Protein AF-A0AAD6UF53-F1 (afdb_monomer_lite)

Radius of gyration: 35.89 Å; chains: 1; bounding box: 124×84×77 Å

Sequence (268 aa):
MATQFASAPTKNFVRPLLLAPAPVVLPVLLTNIIPEHFPCPRILTDIESSRTPSPPPNPRRAPTPAPSHRPPTPAPSHRPPTPPPPRSAPTPAPHRRQATPVNRESSLTPMSSDDDSSDSDSSDSDNSNSPPTPKSSKKITKPSPANISSVKELFKGIYPNLTTQERENEYKAFRDRLDTLCSRYLSPSLALSHQDQERVDKVYTKICETFPWLAQCEHHWPAAVCLQGKLHNSTARAVEKSTQKIAKALAGVASGARRGSTKPAKKR

Structure (mmCIF, N/CA/C/O backbone):
data_AF-A0AAD6UF53-F1
#
_entry.id   AF-A0AAD6UF53-F1
#
loop_
_atom_site.group_PDB
_atom_site.id
_atom_site.type_symbol
_atom_site.label_atom_id
_atom_site.label_alt_id
_atom_site.label_comp_id
_atom_site.label_asym_id
_atom_site.label_entity_id
_atom_site.label_seq_id
_atom_site.pdbx_PDB_ins_code
_atom_site.Cartn_x
_atom_site.Cartn_y
_atom_site.Cartn_z
_atom_site.occupancy
_atom_site.B_iso_or_equiv
_atom_site.auth_seq_id
_atom_site.auth_comp_id
_atom_site.auth_asym_id
_atom_site.auth_atom_id
_atom_site.pdbx_PDB_model_num
ATOM 1 N N . MET A 1 1 ? -48.588 -29.669 -37.577 1.00 48.81 1 MET A N 1
ATOM 2 C CA . MET A 1 1 ? -47.668 -30.817 -37.758 1.00 48.81 1 MET A CA 1
ATOM 3 C C . MET A 1 1 ? -46.323 -30.212 -38.154 1.00 48.81 1 MET A C 1
ATOM 5 O O . MET A 1 1 ? -46.315 -29.516 -39.150 1.00 48.81 1 MET A O 1
ATOM 9 N N . ALA A 1 2 ? -45.216 -30.259 -37.419 1.00 47.53 2 ALA A N 1
ATOM 10 C CA . ALA A 1 2 ? -44.748 -31.178 -36.394 1.00 47.53 2 ALA A CA 1
ATOM 11 C C . ALA A 1 2 ? -44.098 -30.430 -35.210 1.00 47.53 2 ALA A C 1
ATOM 13 O O . ALA A 1 2 ? -43.569 -29.330 -35.344 1.00 47.53 2 ALA A O 1
ATOM 14 N N . THR A 1 3 ? -44.206 -31.069 -34.054 1.00 46.81 3 THR A N 1
ATOM 15 C CA . THR A 1 3 ? -43.646 -30.743 -32.738 1.00 46.81 3 THR A CA 1
ATOM 16 C C . THR A 1 3 ? -42.168 -31.173 -32.663 1.00 46.81 3 THR A C 1
ATOM 18 O O . THR A 1 3 ? -41.761 -31.983 -33.491 1.00 46.81 3 THR A O 1
ATOM 21 N N . GLN A 1 4 ? -41.463 -30.764 -31.590 1.00 50.19 4 GLN A N 1
ATOM 22 C CA . GLN A 1 4 ? -40.255 -31.379 -30.972 1.00 50.19 4 GLN A CA 1
ATOM 23 C C . GLN A 1 4 ? -38.908 -30.678 -31.246 1.00 50.19 4 GLN A C 1
ATOM 25 O O . GLN A 1 4 ? -38.653 -30.255 -32.361 1.00 50.19 4 GLN A O 1
ATOM 30 N N . PHE A 1 5 ? -37.960 -30.543 -30.308 1.00 49.19 5 PHE A N 1
ATOM 31 C CA . PHE A 1 5 ? -37.902 -30.762 -28.852 1.00 49.19 5 PHE A CA 1
ATOM 32 C C . PHE A 1 5 ? -36.761 -29.872 -28.317 1.00 49.19 5 PHE A C 1
ATOM 34 O O . PHE A 1 5 ? -35.684 -29.816 -28.908 1.00 49.19 5 PHE A O 1
ATOM 41 N N . ALA A 1 6 ? -36.988 -29.189 -27.195 1.00 49.50 6 ALA A N 1
ATOM 42 C CA . ALA A 1 6 ? -35.944 -28.504 -26.440 1.00 49.50 6 ALA A CA 1
ATOM 43 C C . ALA A 1 6 ? -35.082 -29.534 -25.687 1.00 49.50 6 ALA A C 1
ATOM 45 O O . ALA A 1 6 ? -35.622 -30.380 -24.977 1.00 49.50 6 ALA A O 1
ATOM 46 N N . SER A 1 7 ? -33.755 -29.441 -25.810 1.00 58.03 7 SER A N 1
ATOM 47 C CA . SER A 1 7 ? -32.798 -30.236 -25.032 1.00 58.03 7 SER A CA 1
ATOM 48 C C . SER A 1 7 ? -31.944 -29.297 -24.183 1.00 58.03 7 SER A C 1
ATOM 50 O O . SER A 1 7 ? -31.049 -28.622 -24.688 1.00 58.03 7 SER A O 1
ATOM 52 N N . ALA A 1 8 ? -32.255 -29.228 -22.890 1.00 58.91 8 ALA A N 1
ATOM 53 C CA . ALA A 1 8 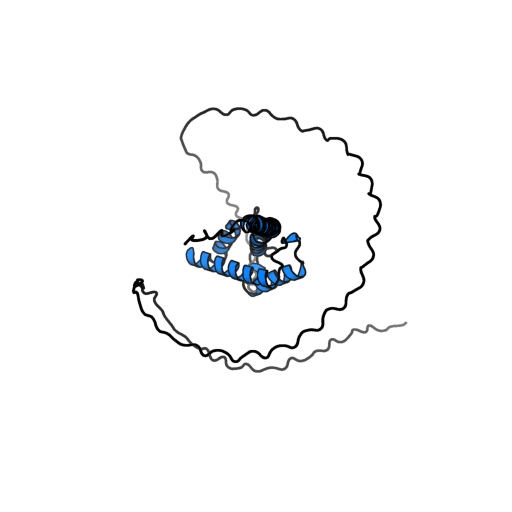? -31.467 -28.511 -21.895 1.00 58.91 8 ALA A CA 1
ATOM 54 C C . ALA A 1 8 ? -30.346 -29.421 -21.356 1.00 58.91 8 ALA A C 1
ATOM 56 O O . ALA A 1 8 ? -30.621 -30.576 -21.023 1.00 58.91 8 ALA A O 1
ATOM 57 N N . PRO A 1 9 ? -29.099 -28.938 -21.215 1.00 64.56 9 PRO A N 1
ATOM 58 C CA . PRO A 1 9 ? -28.042 -29.717 -20.587 1.00 64.56 9 PRO A CA 1
ATOM 59 C C . PRO A 1 9 ? -28.222 -29.768 -19.062 1.00 64.56 9 PRO A C 1
ATOM 61 O O . PRO A 1 9 ? -28.274 -28.755 -18.361 1.00 64.56 9 PRO A O 1
ATOM 64 N N . THR A 1 10 ? -28.305 -30.996 -18.565 1.00 57.56 10 THR A N 1
ATOM 65 C CA . THR A 1 10 ? -28.360 -31.408 -17.162 1.00 57.56 10 THR A CA 1
ATOM 66 C C . THR A 1 10 ? -27.156 -30.904 -16.364 1.00 57.56 10 THR A C 1
ATOM 68 O O . THR A 1 10 ? -26.006 -31.219 -16.669 1.00 57.56 10 THR A O 1
ATOM 71 N N . LYS A 1 11 ? -27.429 -30.154 -15.291 1.00 56.34 11 LYS A N 1
ATOM 72 C CA . LYS A 1 11 ? -26.452 -29.795 -14.256 1.00 56.34 11 LYS A CA 1
ATOM 73 C C . LYS A 1 11 ? -26.171 -31.028 -13.396 1.00 56.34 11 LYS A C 1
ATOM 75 O O . LYS A 1 11 ? -27.044 -31.478 -12.658 1.00 56.34 11 LYS A O 1
ATOM 80 N N . ASN A 1 12 ? -24.951 -31.553 -13.485 1.00 60.41 12 ASN A N 1
ATOM 81 C CA . ASN A 1 12 ? -24.450 -32.591 -12.588 1.00 60.41 12 ASN A CA 1
ATOM 82 C C . ASN A 1 12 ? -24.380 -32.042 -11.158 1.00 60.41 12 ASN A C 1
ATOM 84 O O . ASN A 1 12 ? -23.544 -31.202 -10.828 1.00 60.41 12 ASN A O 1
ATOM 88 N N . PHE A 1 13 ? -25.300 -32.517 -10.326 1.00 50.16 13 PHE A N 1
ATOM 89 C CA . PHE A 1 13 ? -25.387 -32.232 -8.902 1.00 50.16 13 PHE A CA 1
ATOM 90 C C . PHE A 1 13 ? -24.388 -33.139 -8.170 1.00 50.16 13 PHE A C 1
ATOM 92 O O . PHE A 1 13 ? -24.684 -34.287 -7.841 1.00 50.16 13 PHE A O 1
ATOM 99 N N . VAL A 1 14 ? -23.168 -32.648 -7.956 1.00 62.25 14 VAL A N 1
ATOM 100 C CA . VAL A 1 14 ? -22.193 -33.321 -7.090 1.00 62.25 14 VAL A CA 1
ATOM 101 C C . VAL A 1 14 ? -22.601 -33.054 -5.641 1.00 62.25 14 VAL A C 1
ATOM 103 O O . VAL A 1 14 ? -22.579 -31.917 -5.174 1.00 62.25 14 VAL A O 1
ATOM 106 N N . ARG A 1 15 ? -23.020 -34.114 -4.941 1.00 59.56 15 ARG A N 1
ATOM 107 C CA . ARG A 1 15 ? -23.307 -34.113 -3.499 1.00 59.56 15 ARG A CA 1
ATOM 108 C C . ARG A 1 15 ? -22.067 -33.667 -2.705 1.00 59.56 15 ARG A C 1
ATOM 110 O O . ARG A 1 15 ? -21.013 -34.276 -2.886 1.00 59.56 15 ARG A O 1
ATOM 117 N N . PRO A 1 16 ? -22.172 -32.698 -1.779 1.00 61.41 16 PRO A N 1
ATOM 118 C CA . PRO A 1 16 ? -21.128 -32.476 -0.790 1.00 61.41 16 PRO A CA 1
ATOM 119 C C . PRO A 1 16 ? -21.166 -33.597 0.258 1.00 61.41 16 PRO A C 1
ATOM 121 O O . PRO A 1 16 ? -22.194 -33.852 0.886 1.00 61.41 16 PRO A O 1
ATOM 124 N N . LEU A 1 17 ? -20.031 -34.276 0.431 1.00 59.62 17 LEU A N 1
ATOM 125 C CA . LEU A 1 17 ? -19.777 -35.146 1.574 1.00 59.62 17 LEU A CA 1
ATOM 126 C C . LEU A 1 17 ? -19.831 -34.294 2.848 1.00 59.62 17 LEU A C 1
ATOM 128 O O . LEU A 1 17 ? -19.046 -33.363 3.019 1.00 59.62 17 LEU A O 1
ATOM 132 N N . LEU A 1 18 ? -20.784 -34.622 3.718 1.00 54.41 18 LEU A N 1
ATOM 133 C CA . LEU A 1 18 ? -20.882 -34.158 5.099 1.00 54.41 18 LEU A CA 1
ATOM 134 C C . LEU A 1 18 ? -19.599 -34.544 5.850 1.00 54.41 18 LEU A C 1
ATOM 136 O O . LEU A 1 18 ? -19.455 -35.673 6.314 1.00 54.41 18 LEU A O 1
ATOM 140 N N . LEU A 1 19 ? -18.660 -33.604 5.947 1.00 63.50 19 LEU A N 1
ATOM 141 C CA . LEU A 1 19 ? -17.517 -33.701 6.844 1.00 63.50 19 LEU A CA 1
ATOM 142 C C . LEU A 1 19 ? -17.964 -33.194 8.219 1.00 63.50 19 LEU A C 1
ATOM 144 O O . LEU A 1 19 ? -18.353 -32.036 8.371 1.00 63.50 19 LEU A O 1
ATOM 148 N N . ALA A 1 20 ? -17.977 -34.102 9.190 1.00 60.31 20 ALA A N 1
ATOM 149 C CA . ALA A 1 20 ? -18.386 -33.847 10.563 1.00 60.31 20 ALA A CA 1
ATOM 150 C C . ALA A 1 20 ? -17.582 -32.695 11.210 1.00 60.31 20 ALA A C 1
ATOM 152 O O . ALA A 1 20 ? -16.395 -32.533 10.912 1.00 60.31 20 ALA A O 1
ATOM 153 N N . PRO A 1 21 ? -18.193 -31.910 12.117 1.00 55.62 21 PRO A N 1
ATOM 154 C CA . PRO A 1 21 ? -17.488 -30.876 12.861 1.00 55.62 21 PRO A CA 1
ATOM 155 C C . PRO A 1 21 ? -16.495 -31.512 13.841 1.00 55.62 21 PRO A C 1
ATOM 157 O O . PRO A 1 21 ? -16.876 -32.261 14.740 1.00 55.62 21 PRO A O 1
ATOM 160 N N . ALA A 1 22 ? -15.211 -31.199 13.676 1.00 57.81 22 ALA A N 1
ATOM 161 C CA . ALA A 1 22 ? -14.208 -31.464 14.698 1.00 57.81 22 ALA A CA 1
ATOM 162 C C . ALA A 1 22 ? -14.504 -30.604 15.947 1.00 57.81 22 ALA A C 1
ATOM 164 O O . ALA A 1 22 ? -14.870 -29.433 15.799 1.00 57.81 22 ALA A O 1
ATOM 165 N N . PRO A 1 23 ? -14.342 -31.134 17.172 1.00 56.78 23 PRO A N 1
ATOM 166 C CA . PRO A 1 23 ? -14.479 -30.341 18.386 1.00 56.78 23 PRO A CA 1
ATOM 167 C C . PRO A 1 23 ? -13.361 -29.294 18.442 1.00 56.78 23 PRO A C 1
ATOM 169 O O . PRO A 1 23 ? -12.179 -29.621 18.557 1.00 56.78 23 PRO A O 1
ATOM 172 N N . VAL A 1 24 ? -13.739 -28.020 18.354 1.00 61.78 24 VAL A N 1
ATOM 173 C CA . VAL A 1 24 ? -12.834 -26.895 18.600 1.00 61.78 24 VAL A CA 1
ATOM 174 C C . VAL A 1 24 ? -12.603 -26.817 20.106 1.00 61.78 24 VAL A C 1
ATOM 176 O O . VAL A 1 24 ? -13.432 -26.307 20.856 1.00 61.78 24 VAL A O 1
ATOM 179 N N . VAL A 1 25 ? -11.470 -27.352 20.552 1.00 58.59 25 VAL A N 1
ATOM 180 C CA . VAL A 1 25 ? -10.930 -27.084 21.885 1.00 58.59 25 VAL A CA 1
ATOM 181 C C . VAL A 1 25 ? -10.481 -25.623 21.897 1.00 58.59 25 VAL A C 1
ATOM 183 O O . VAL A 1 25 ? -9.496 -25.265 21.257 1.00 58.59 25 VAL A O 1
ATOM 186 N N . LEU A 1 26 ? -11.241 -24.770 22.582 1.00 46.56 26 LEU A N 1
ATOM 187 C CA . LEU A 1 26 ? -10.879 -23.383 22.870 1.00 46.56 26 LEU A CA 1
ATOM 188 C C . LEU A 1 26 ? -9.740 -23.357 23.903 1.00 46.56 26 LEU A C 1
ATOM 190 O O . LEU A 1 26 ? -9.969 -23.772 25.041 1.00 46.56 26 LEU A O 1
ATOM 194 N N . PRO A 1 27 ? -8.544 -22.823 23.596 1.00 53.00 27 PRO A N 1
ATOM 195 C CA . PRO A 1 27 ? -7.650 -22.371 24.646 1.00 53.00 27 PRO A CA 1
ATOM 196 C C . PRO A 1 27 ? -8.173 -21.035 25.183 1.00 53.00 27 PRO A C 1
ATOM 198 O O . PRO A 1 27 ? -8.003 -19.977 24.577 1.00 53.00 27 PRO A O 1
ATOM 201 N N . VAL A 1 28 ? -8.816 -21.094 26.347 1.00 52.28 28 VAL A N 1
ATOM 202 C CA . VAL A 1 28 ? -8.974 -19.940 27.233 1.00 52.28 28 VAL A CA 1
ATOM 203 C C . VAL A 1 28 ? -7.576 -19.568 27.728 1.00 52.28 28 VAL A C 1
ATOM 205 O O . VAL A 1 28 ? -7.075 -20.154 28.682 1.00 52.28 28 VAL A O 1
ATOM 208 N N . LEU A 1 29 ? -6.922 -18.611 27.068 1.00 51.22 29 LEU A N 1
ATOM 209 C CA . LEU A 1 29 ? -5.779 -17.905 27.643 1.00 51.22 29 LEU A CA 1
ATOM 210 C C . LEU A 1 29 ? -6.256 -16.548 28.149 1.00 51.22 29 LEU A C 1
ATOM 212 O O . LEU A 1 29 ? -6.204 -15.524 27.473 1.00 51.22 29 LEU A O 1
ATOM 216 N N . LEU A 1 30 ? -6.749 -16.599 29.384 1.00 52.34 30 LEU A N 1
ATOM 217 C CA . LEU A 1 30 ? -6.768 -15.478 30.305 1.00 52.34 30 LEU A CA 1
ATOM 218 C C . LEU A 1 30 ? -5.309 -15.110 30.616 1.00 52.34 30 LEU A C 1
ATOM 220 O O . LEU A 1 30 ? -4.658 -15.791 31.402 1.00 52.34 30 LEU A O 1
ATOM 224 N N . THR A 1 31 ? -4.802 -14.021 30.051 1.00 50.03 31 THR A N 1
ATOM 225 C CA . THR A 1 31 ? -3.686 -13.291 30.666 1.00 50.03 31 THR A CA 1
ATOM 226 C C . THR A 1 31 ? -3.976 -11.805 30.616 1.00 50.03 31 THR A C 1
ATOM 228 O O . THR A 1 31 ? -3.646 -11.093 29.672 1.00 50.03 31 THR A O 1
ATOM 231 N N . ASN A 1 32 ? -4.632 -11.387 31.692 1.00 51.88 32 ASN A N 1
ATOM 232 C CA . ASN A 1 32 ? -4.507 -10.083 32.316 1.00 51.88 32 ASN A CA 1
ATOM 233 C C . ASN A 1 32 ? -3.008 -9.754 32.453 1.00 51.88 32 ASN A C 1
ATOM 235 O O . ASN A 1 32 ? -2.318 -10.421 33.223 1.00 51.88 32 ASN A O 1
ATOM 239 N N . ILE A 1 33 ? -2.487 -8.781 31.704 1.00 49.59 33 ILE A N 1
ATOM 240 C CA . ILE A 1 33 ? -1.169 -8.198 31.981 1.00 49.59 33 ILE A CA 1
ATOM 241 C C . ILE A 1 33 ? -1.317 -6.681 31.978 1.00 49.59 33 ILE A C 1
ATOM 243 O O . ILE A 1 33 ? -1.492 -6.030 30.951 1.00 49.59 33 ILE A O 1
ATOM 247 N N . ILE A 1 34 ? -1.271 -6.172 33.201 1.00 52.66 34 ILE A N 1
ATOM 248 C CA . ILE A 1 34 ? -1.122 -4.787 33.624 1.00 52.66 34 ILE A CA 1
ATOM 249 C C . ILE A 1 34 ? 0.165 -4.217 32.994 1.00 52.66 34 ILE A C 1
ATOM 251 O O . ILE A 1 34 ? 1.213 -4.854 33.125 1.00 52.66 34 ILE A O 1
ATOM 255 N N . PRO A 1 35 ? 0.158 -3.037 32.349 1.00 50.69 35 PRO A N 1
ATOM 256 C CA . PRO A 1 35 ? 1.396 -2.365 31.980 1.00 50.69 35 PRO A CA 1
ATOM 257 C C . PRO A 1 35 ? 1.961 -1.634 33.208 1.00 50.69 35 PRO A C 1
ATOM 259 O O . PRO A 1 35 ? 1.795 -0.428 33.368 1.00 50.69 35 PRO A O 1
ATOM 262 N N . GLU A 1 36 ? 2.629 -2.378 34.089 1.00 50.97 36 GLU A N 1
ATOM 263 C CA . GLU A 1 36 ? 3.526 -1.800 35.091 1.00 50.97 36 GLU A CA 1
ATOM 264 C C . GLU A 1 36 ? 4.786 -1.279 34.381 1.00 50.97 36 GLU A C 1
ATOM 266 O O . GLU A 1 36 ? 5.581 -2.017 33.799 1.00 50.97 36 GLU A O 1
ATOM 271 N N . HIS A 1 37 ? 4.894 0.044 34.392 1.00 51.97 37 HIS A N 1
ATOM 272 C CA . HIS A 1 37 ? 6.103 0.855 34.461 1.00 51.97 37 HIS A CA 1
ATOM 273 C C . HIS A 1 37 ? 7.425 0.068 34.639 1.00 51.97 37 HIS A C 1
ATOM 275 O O . HIS A 1 37 ? 7.790 -0.313 35.748 1.00 51.97 37 HIS A O 1
ATOM 281 N N . PHE A 1 38 ? 8.215 -0.087 33.570 1.00 43.59 38 PHE A N 1
ATOM 282 C CA . PHE A 1 38 ? 9.621 -0.487 33.698 1.00 43.59 38 PHE A CA 1
ATOM 283 C C . PHE A 1 38 ? 10.549 0.716 33.476 1.00 43.59 38 PHE A C 1
ATOM 285 O O . PHE A 1 38 ? 10.625 1.233 32.357 1.00 43.59 38 PHE A O 1
ATOM 292 N N . PRO A 1 39 ? 11.278 1.175 34.511 1.00 57.84 39 PRO A N 1
ATOM 293 C CA . PRO A 1 39 ? 12.386 2.102 34.343 1.00 57.84 39 PRO A CA 1
ATOM 294 C C . PRO A 1 39 ? 13.577 1.360 33.723 1.00 57.84 39 PRO A C 1
ATOM 296 O O . PRO A 1 39 ? 13.955 0.282 34.174 1.00 57.84 39 PRO A O 1
ATOM 299 N N . CYS A 1 40 ? 14.188 1.942 32.692 1.00 37.53 40 CYS A N 1
ATOM 300 C CA . CYS A 1 40 ? 15.432 1.446 32.106 1.00 37.53 40 CYS A CA 1
ATOM 301 C C . CYS A 1 40 ? 16.573 1.451 33.143 1.00 37.53 40 CYS A C 1
ATOM 303 O O . CYS A 1 40 ? 16.937 2.538 33.604 1.00 37.53 40 CYS A O 1
ATOM 305 N N . PRO A 1 41 ? 17.238 0.318 33.439 1.00 52.12 41 PRO A N 1
ATOM 306 C CA . PRO A 1 41 ? 18.530 0.342 34.099 1.00 52.12 41 PRO A CA 1
ATOM 307 C C . PRO A 1 41 ? 19.655 0.341 33.054 1.00 52.12 41 PRO A C 1
ATOM 309 O O . PRO A 1 41 ? 19.796 -0.566 32.236 1.00 52.12 41 PRO A O 1
ATOM 312 N N . ARG A 1 42 ? 20.486 1.382 33.109 1.00 48.78 42 ARG A N 1
ATOM 313 C CA . ARG A 1 42 ? 21.869 1.370 32.616 1.00 48.78 42 ARG A CA 1
ATOM 314 C C . ARG A 1 42 ? 22.699 0.428 33.492 1.00 48.78 42 ARG A C 1
ATOM 316 O O . ARG A 1 42 ? 22.896 0.807 34.637 1.00 48.78 42 ARG A O 1
ATOM 323 N N . ILE A 1 43 ? 23.262 -0.661 32.960 1.00 43.59 43 ILE A N 1
ATOM 324 C CA . ILE A 1 43 ? 24.537 -1.289 33.401 1.00 43.59 43 ILE A CA 1
ATOM 325 C C . ILE A 1 43 ? 25.072 -2.065 32.169 1.00 43.59 43 ILE A C 1
ATOM 327 O O . ILE A 1 43 ? 24.325 -2.835 31.579 1.00 43.59 43 ILE A O 1
ATOM 331 N N . LEU A 1 44 ? 26.143 -1.643 31.484 1.00 43.91 44 LEU A N 1
ATOM 332 C CA . LEU A 1 44 ? 27.575 -1.928 31.710 1.00 43.91 44 LEU A CA 1
ATOM 333 C C . LEU A 1 44 ? 27.932 -3.421 31.889 1.00 43.91 44 LEU A C 1
ATOM 335 O O . LEU A 1 44 ? 27.422 -4.051 32.801 1.00 43.91 44 LEU A O 1
ATOM 339 N N . THR A 1 45 ? 28.891 -3.891 31.069 1.00 48.97 45 THR A N 1
ATOM 340 C CA . THR A 1 45 ? 29.736 -5.111 31.207 1.00 48.97 45 THR A CA 1
ATOM 341 C C . THR A 1 45 ? 28.978 -6.454 31.261 1.00 48.97 45 THR A C 1
ATOM 343 O O . THR A 1 45 ? 28.003 -6.604 31.971 1.00 48.97 45 THR A O 1
ATOM 346 N N . ASP A 1 46 ? 29.305 -7.483 30.485 1.00 38.31 46 ASP A N 1
ATOM 347 C CA . ASP A 1 46 ? 30.598 -8.159 30.474 1.00 38.31 46 ASP A CA 1
ATOM 348 C C . ASP A 1 46 ? 30.758 -9.041 29.216 1.00 38.31 46 ASP A C 1
ATOM 350 O O . ASP A 1 46 ? 29.818 -9.307 28.465 1.00 38.31 46 ASP A O 1
ATOM 354 N N . ILE A 1 47 ? 31.996 -9.446 28.980 1.00 55.06 47 ILE A N 1
ATOM 355 C CA . ILE A 1 47 ? 32.506 -10.181 27.833 1.00 55.06 47 ILE A CA 1
ATOM 356 C C . ILE A 1 47 ? 32.268 -11.671 28.094 1.00 55.06 47 ILE A C 1
ATOM 358 O O . ILE A 1 47 ? 33.001 -12.269 28.872 1.00 55.06 47 ILE A O 1
ATOM 362 N N . GLU A 1 48 ? 31.323 -12.310 27.397 1.00 45.75 48 GLU A N 1
ATOM 363 C CA . GLU A 1 48 ? 31.275 -13.777 27.357 1.00 45.75 48 GLU A CA 1
ATOM 364 C C . GLU A 1 48 ? 31.485 -14.310 25.938 1.00 45.75 48 GLU A C 1
ATOM 366 O O . GLU A 1 48 ? 30.622 -14.329 25.058 1.00 45.75 48 GLU A O 1
ATOM 371 N N . SER A 1 49 ? 32.736 -14.713 25.747 1.00 55.03 49 SER A N 1
ATOM 372 C CA . SER A 1 49 ? 33.317 -15.402 24.609 1.00 55.03 49 SER A CA 1
ATOM 373 C C . SER A 1 49 ? 32.662 -16.772 24.399 1.00 55.03 49 SER A C 1
ATOM 375 O O . SER A 1 49 ? 33.150 -17.795 24.874 1.00 55.03 49 SER A O 1
ATOM 377 N N . SER A 1 50 ? 31.568 -16.813 23.640 1.00 50.44 50 SER A N 1
ATOM 378 C CA . SER A 1 50 ? 31.038 -18.065 23.094 1.00 50.44 50 SER A CA 1
ATOM 379 C C . SER A 1 50 ? 31.631 -18.325 21.711 1.00 50.44 50 SER A C 1
ATOM 381 O O . SER A 1 50 ? 31.192 -17.783 20.697 1.00 50.44 50 SER A O 1
ATOM 383 N N . ARG A 1 51 ? 32.667 -19.172 21.686 1.00 51.56 51 ARG A N 1
ATOM 384 C CA . ARG A 1 51 ? 33.222 -19.809 20.483 1.00 51.56 51 ARG A CA 1
ATOM 385 C C . ARG A 1 51 ? 32.114 -20.530 19.712 1.00 51.56 51 ARG A C 1
ATOM 387 O O . ARG A 1 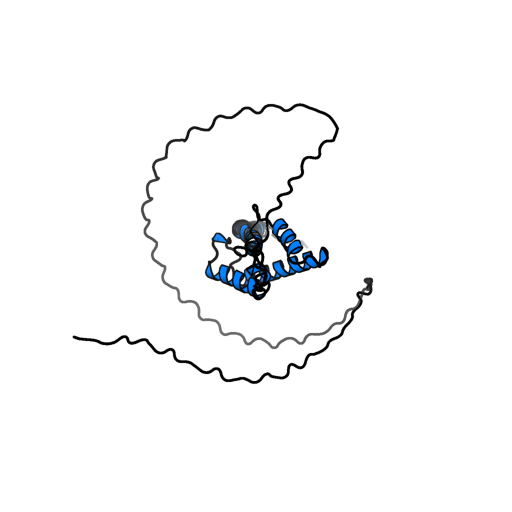51 ? 31.665 -21.601 20.109 1.00 51.56 51 ARG A O 1
ATOM 394 N N . THR A 1 52 ? 31.736 -19.985 18.566 1.00 57.22 52 THR A N 1
ATOM 395 C CA . THR A 1 52 ? 30.991 -20.704 17.533 1.00 57.22 52 THR A CA 1
ATOM 396 C C . THR A 1 52 ? 31.919 -21.719 16.851 1.00 57.22 52 THR A C 1
ATOM 398 O O . THR A 1 52 ? 33.030 -21.351 16.458 1.00 57.22 52 THR A O 1
ATOM 401 N N . PRO A 1 53 ? 31.515 -22.992 16.687 1.00 59.06 53 PRO A N 1
ATOM 402 C CA . PRO A 1 53 ? 32.288 -23.951 15.909 1.00 59.06 53 PRO A CA 1
ATOM 403 C C . PRO A 1 53 ? 32.292 -23.542 14.430 1.00 59.06 53 PRO A C 1
ATOM 405 O O . PRO A 1 53 ? 31.244 -23.272 13.841 1.00 59.06 53 PRO A O 1
ATOM 408 N N . SER A 1 54 ? 33.488 -23.488 13.839 1.00 66.62 54 SER A N 1
ATOM 409 C CA . SER A 1 54 ? 33.681 -23.259 12.405 1.00 66.62 54 SER A CA 1
ATOM 410 C C . SER A 1 54 ? 32.876 -24.270 11.579 1.00 66.62 54 SER A C 1
ATOM 412 O O . SER A 1 54 ? 32.968 -25.471 11.846 1.00 66.62 54 SER A O 1
ATOM 414 N N . PRO A 1 55 ? 32.132 -23.828 10.550 1.00 73.81 55 PRO A N 1
ATOM 415 C CA . PRO A 1 55 ? 31.486 -24.738 9.616 1.00 73.81 55 PRO A CA 1
ATOM 416 C C . PRO A 1 55 ? 32.534 -25.536 8.816 1.00 73.81 55 PRO A C 1
ATOM 418 O O . PRO A 1 55 ? 33.641 -25.037 8.581 1.00 73.81 55 PRO A O 1
ATOM 421 N N . PRO A 1 56 ? 32.205 -26.766 8.379 1.00 73.19 56 PRO A N 1
ATOM 422 C CA . PRO A 1 56 ? 33.109 -27.590 7.586 1.00 73.19 56 PRO A CA 1
ATOM 423 C C . PRO A 1 56 ? 33.481 -26.905 6.258 1.00 73.19 56 PRO A C 1
ATOM 425 O O . PRO A 1 56 ? 32.690 -26.125 5.715 1.00 73.19 56 PRO A O 1
ATOM 428 N N . PRO A 1 57 ? 34.677 -27.193 5.710 1.00 66.62 57 PRO A N 1
ATOM 429 C CA . PRO A 1 57 ? 35.136 -26.613 4.456 1.00 66.62 57 PRO A CA 1
ATOM 430 C C . PRO A 1 57 ? 34.171 -26.966 3.320 1.00 66.62 57 PRO A C 1
ATOM 432 O O . PRO A 1 57 ? 33.906 -28.132 3.030 1.00 66.62 57 PRO A O 1
ATOM 435 N N . ASN A 1 58 ? 33.642 -25.926 2.681 1.00 66.44 58 ASN A N 1
ATOM 436 C CA . ASN A 1 58 ? 32.741 -26.030 1.542 1.00 66.44 58 ASN A CA 1
ATOM 437 C C . ASN A 1 58 ? 33.456 -26.775 0.392 1.00 66.44 58 ASN A C 1
ATOM 439 O O . ASN A 1 58 ? 34.543 -26.336 -0.007 1.00 66.44 58 ASN A O 1
ATOM 443 N N . PRO A 1 59 ? 32.905 -27.880 -0.149 1.00 65.19 59 PRO A N 1
ATOM 444 C CA . PRO A 1 59 ? 33.515 -28.582 -1.268 1.00 65.19 59 PRO A CA 1
ATOM 445 C C . PRO A 1 59 ? 33.662 -27.629 -2.455 1.00 65.19 59 PRO A C 1
ATOM 447 O O . PRO A 1 59 ? 32.711 -26.990 -2.912 1.00 65.19 59 PRO A O 1
ATOM 450 N N . ARG A 1 60 ? 34.904 -27.514 -2.924 1.00 62.56 60 ARG A N 1
ATOM 451 C CA . ARG A 1 60 ? 35.333 -26.670 -4.038 1.00 62.56 60 ARG A CA 1
ATOM 452 C C . ARG A 1 60 ? 34.485 -27.021 -5.265 1.00 62.56 60 ARG A C 1
ATOM 454 O O . ARG A 1 60 ? 34.684 -28.069 -5.874 1.00 62.56 60 ARG A O 1
ATOM 461 N N . ARG A 1 61 ? 33.505 -26.174 -5.604 1.00 63.72 61 ARG A N 1
ATOM 462 C CA . ARG A 1 61 ? 32.703 -26.348 -6.822 1.00 63.72 61 ARG A CA 1
ATOM 463 C C . ARG A 1 61 ? 33.641 -26.366 -8.027 1.00 63.72 61 ARG A C 1
ATOM 465 O O . ARG A 1 61 ? 34.509 -25.500 -8.148 1.00 63.72 61 ARG A O 1
ATOM 472 N N . ALA A 1 62 ? 33.459 -27.369 -8.882 1.00 73.19 62 ALA A N 1
ATOM 473 C CA . ALA A 1 62 ? 34.166 -27.494 -10.146 1.00 73.19 62 ALA A CA 1
ATOM 474 C C . ALA A 1 62 ? 33.995 -26.211 -10.984 1.00 73.19 62 ALA A C 1
ATOM 476 O O . ALA A 1 62 ? 32.923 -25.597 -10.938 1.00 73.19 62 ALA A O 1
ATOM 477 N N . PRO A 1 63 ? 35.032 -25.785 -11.724 1.00 68.31 63 PRO A N 1
ATOM 478 C CA . PRO A 1 63 ? 34.951 -24.606 -12.571 1.00 68.31 63 PRO A CA 1
ATOM 479 C C . PRO A 1 63 ? 33.862 -24.799 -13.629 1.00 68.31 63 PRO A C 1
ATOM 481 O O . PRO A 1 63 ? 33.887 -25.750 -14.408 1.00 68.31 63 PRO A O 1
ATOM 484 N N . THR A 1 64 ? 32.892 -23.887 -13.632 1.00 71.12 64 THR A N 1
ATOM 485 C CA . THR A 1 64 ? 31.864 -23.789 -14.668 1.00 71.12 64 THR A CA 1
ATOM 486 C C . THR A 1 64 ? 32.546 -23.611 -16.031 1.00 71.12 64 THR A C 1
ATOM 488 O O . THR A 1 64 ? 33.432 -22.757 -16.135 1.00 71.12 64 THR A O 1
ATOM 491 N N . PRO A 1 65 ? 32.175 -24.380 -17.072 1.00 68.56 65 PRO A N 1
ATOM 492 C CA . PRO A 1 65 ? 32.750 -24.218 -18.402 1.00 68.56 65 PRO A CA 1
ATOM 493 C C . PRO A 1 65 ? 32.528 -22.791 -18.912 1.00 68.56 65 PRO A C 1
ATOM 495 O O . PRO A 1 65 ? 31.462 -22.200 -18.717 1.00 68.56 65 PRO A O 1
ATOM 498 N N . ALA A 1 66 ? 33.567 -22.236 -19.538 1.00 69.62 66 ALA A N 1
ATOM 499 C CA . ALA A 1 66 ? 33.552 -20.890 -20.086 1.00 69.62 66 ALA A CA 1
ATOM 500 C C . ALA A 1 66 ? 32.398 -20.728 -21.097 1.00 69.62 66 ALA A C 1
ATOM 502 O O . ALA A 1 66 ? 32.159 -21.633 -21.904 1.00 69.62 66 ALA A O 1
ATOM 503 N N . PRO A 1 67 ? 31.673 -19.597 -21.075 1.00 62.94 67 PRO A N 1
ATOM 504 C CA . PRO A 1 67 ? 30.604 -19.343 -22.028 1.00 62.94 67 PRO A CA 1
ATOM 505 C C . PRO A 1 67 ? 31.174 -19.310 -23.449 1.00 62.94 67 PRO A C 1
ATOM 507 O O . PRO A 1 67 ? 32.043 -18.499 -23.762 1.00 62.94 67 PRO A O 1
ATOM 510 N N . SER A 1 68 ? 30.675 -20.202 -24.308 1.00 66.88 68 SER A N 1
ATOM 511 C CA . SER A 1 68 ? 30.971 -20.192 -25.742 1.00 66.88 68 SER A CA 1
ATOM 512 C C . SER A 1 68 ? 30.611 -18.830 -26.332 1.00 66.88 68 SER A C 1
ATOM 514 O O . SER A 1 68 ? 29.493 -18.340 -26.158 1.00 66.88 68 SER A O 1
ATOM 516 N N . HIS A 1 69 ? 31.576 -18.224 -27.020 1.00 62.31 69 HIS A N 1
ATOM 517 C CA . HIS A 1 69 ? 31.434 -16.942 -27.696 1.00 62.31 69 HIS A CA 1
ATOM 518 C C . HIS A 1 69 ? 30.299 -17.016 -28.718 1.00 62.31 69 HIS A C 1
ATOM 520 O O . HIS A 1 69 ? 30.419 -17.638 -29.772 1.00 62.31 69 HIS A O 1
ATOM 526 N N . ARG A 1 70 ? 29.173 -16.383 -28.391 1.00 66.88 70 ARG A N 1
ATOM 527 C CA . ARG A 1 70 ? 28.072 -16.199 -29.333 1.00 66.88 70 ARG A CA 1
ATOM 528 C C . ARG A 1 70 ? 28.535 -15.212 -30.417 1.00 66.88 70 ARG A C 1
ATOM 530 O O . ARG A 1 70 ? 29.122 -14.188 -30.058 1.00 66.88 70 ARG A O 1
ATOM 537 N N . PRO A 1 71 ? 28.303 -15.492 -31.711 1.00 73.19 71 PRO A N 1
ATOM 538 C CA . PRO A 1 71 ? 28.680 -14.579 -32.784 1.00 73.19 71 PRO A CA 1
ATOM 539 C C . PRO A 1 71 ? 27.979 -13.219 -32.618 1.00 73.19 71 PRO A C 1
ATOM 541 O O . PRO A 1 71 ? 26.856 -13.170 -32.102 1.00 73.19 71 PRO A O 1
ATOM 544 N N . PRO A 1 72 ? 28.631 -12.115 -33.028 1.00 68.06 72 PRO A N 1
ATOM 545 C CA . PRO A 1 72 ? 28.071 -10.778 -32.901 1.00 68.06 72 PRO A CA 1
ATOM 546 C C . PRO A 1 72 ? 26.784 -10.659 -33.723 1.00 68.06 72 PRO A C 1
ATOM 548 O O . PRO A 1 72 ? 26.743 -10.990 -34.907 1.00 68.06 72 PRO A O 1
ATOM 551 N N . THR A 1 73 ? 25.725 -10.183 -33.072 1.00 74.31 73 THR A N 1
ATOM 552 C CA . THR A 1 73 ? 24.458 -9.838 -33.718 1.00 74.31 73 THR A CA 1
ATOM 553 C C . THR A 1 73 ? 24.707 -8.746 -34.769 1.00 74.31 73 THR A C 1
ATOM 555 O O . THR A 1 73 ? 25.371 -7.757 -34.441 1.00 74.31 73 THR A O 1
ATOM 558 N N . PRO A 1 74 ? 24.199 -8.881 -36.009 1.00 66.94 74 PRO A N 1
ATOM 559 C CA . PRO A 1 74 ? 24.365 -7.863 -37.042 1.00 66.94 74 PRO A CA 1
ATOM 560 C C . PRO A 1 74 ? 23.784 -6.518 -36.590 1.00 66.94 74 PRO A C 1
ATOM 562 O O . PRO A 1 74 ? 22.725 -6.458 -35.961 1.00 66.94 74 PRO A O 1
ATOM 565 N N . ALA A 1 75 ? 24.515 -5.444 -36.892 1.00 70.00 75 ALA A N 1
ATOM 566 C CA . ALA A 1 75 ? 24.152 -4.085 -36.522 1.00 70.00 75 ALA A CA 1
ATOM 567 C C . ALA A 1 75 ? 22.795 -3.689 -37.139 1.00 70.00 75 ALA A C 1
ATOM 569 O O . ALA A 1 75 ? 22.537 -4.005 -38.303 1.00 70.00 75 ALA A O 1
ATOM 570 N N . PRO A 1 76 ? 21.922 -2.992 -36.391 1.00 63.34 76 PRO A N 1
ATOM 571 C CA . PRO A 1 76 ? 20.649 -2.525 -36.919 1.00 63.34 76 PRO A CA 1
ATOM 572 C C . PRO A 1 76 ? 20.887 -1.515 -38.049 1.00 63.34 76 PRO A C 1
ATOM 574 O O . PRO A 1 76 ? 21.525 -0.483 -37.844 1.00 63.34 76 PRO A O 1
ATOM 577 N N . SER A 1 77 ? 20.360 -1.808 -39.243 1.00 68.38 77 SER A N 1
ATOM 578 C CA . SER A 1 77 ? 20.341 -0.865 -40.363 1.00 68.38 77 SER A CA 1
ATOM 579 C C . SER A 1 77 ? 19.686 0.444 -39.929 1.00 68.38 77 SER A C 1
ATOM 581 O O . SER A 1 77 ? 18.529 0.471 -39.506 1.00 68.38 77 SER A O 1
ATOM 583 N N . HIS A 1 78 ? 20.447 1.531 -40.040 1.00 59.81 78 HIS A N 1
ATOM 584 C CA . HIS A 1 78 ? 19.994 2.885 -39.766 1.00 59.81 78 HIS A CA 1
ATOM 585 C C . HIS A 1 78 ? 18.779 3.216 -40.634 1.00 59.81 78 HIS A C 1
ATOM 587 O O . HIS A 1 78 ? 18.881 3.380 -41.848 1.00 59.81 78 HIS A O 1
ATOM 593 N N . ARG A 1 79 ? 17.610 3.311 -39.999 1.00 67.25 79 ARG A N 1
ATOM 594 C CA . ARG A 1 79 ? 16.416 3.865 -40.630 1.00 67.25 79 ARG A CA 1
ATOM 595 C C . ARG A 1 79 ? 16.636 5.376 -40.801 1.00 67.25 79 ARG A C 1
ATOM 597 O O . ARG A 1 79 ? 17.106 6.006 -39.849 1.00 67.25 79 ARG A O 1
ATOM 604 N N . PRO A 1 80 ? 16.334 5.966 -41.970 1.00 73.75 80 PRO A N 1
ATOM 605 C CA . PRO A 1 80 ? 16.472 7.403 -42.164 1.00 73.75 80 PRO A CA 1
ATOM 606 C C . PRO A 1 80 ? 15.593 8.171 -41.161 1.00 73.75 80 PRO A C 1
ATOM 608 O O . PRO A 1 80 ? 14.504 7.696 -40.818 1.00 73.75 80 PRO A O 1
ATOM 611 N N . PRO A 1 81 ? 16.057 9.332 -40.667 1.00 69.56 81 PRO A N 1
ATOM 612 C CA . PRO A 1 81 ? 15.313 10.128 -39.703 1.00 69.56 81 PRO A CA 1
ATOM 613 C C . PRO A 1 81 ? 14.000 10.615 -40.319 1.00 69.56 81 PRO A C 1
ATOM 615 O O . PRO A 1 81 ? 13.980 11.209 -41.397 1.00 69.56 81 PRO A O 1
ATOM 618 N N . THR A 1 82 ? 12.896 10.358 -39.621 1.00 78.94 82 THR A N 1
ATOM 619 C CA . THR A 1 82 ? 11.577 10.893 -39.965 1.00 78.94 82 THR A CA 1
ATOM 620 C C . THR A 1 82 ? 11.627 12.426 -39.906 1.00 78.94 82 THR A C 1
ATOM 622 O O . THR A 1 82 ? 12.122 12.961 -38.908 1.00 78.94 82 THR A O 1
ATOM 625 N N . PRO A 1 83 ? 11.135 13.151 -40.929 1.00 77.69 83 PRO A N 1
ATOM 626 C CA . PRO A 1 83 ? 11.119 14.609 -40.910 1.00 77.69 83 PRO A CA 1
ATOM 627 C C . PRO A 1 83 ? 10.276 15.135 -39.735 1.00 77.69 83 PRO A C 1
ATOM 629 O O . PRO A 1 83 ? 9.269 14.515 -39.374 1.00 77.69 83 PRO A O 1
ATOM 632 N N . PRO A 1 84 ? 10.675 16.263 -39.120 1.00 76.88 84 PRO A N 1
ATOM 633 C CA . PRO A 1 84 ? 9.929 16.852 -38.019 1.00 76.88 84 PRO A CA 1
ATOM 634 C C . PRO A 1 84 ? 8.536 17.299 -38.491 1.00 76.88 84 PRO A C 1
ATOM 636 O O . PRO A 1 84 ? 8.393 17.770 -39.623 1.00 76.88 84 PRO A O 1
ATOM 639 N N . PRO A 1 85 ? 7.505 17.187 -37.636 1.00 76.25 85 PRO A N 1
ATOM 640 C CA . PRO A 1 85 ? 6.182 17.693 -37.964 1.00 76.25 85 PRO A CA 1
ATOM 641 C C . PRO A 1 85 ? 6.220 19.220 -38.162 1.00 76.25 85 PRO A C 1
ATOM 643 O O . PRO A 1 85 ? 7.001 19.911 -37.493 1.00 76.25 85 PRO A O 1
ATOM 646 N N . PRO A 1 86 ? 5.379 19.770 -39.057 1.00 68.12 86 PRO A N 1
ATOM 647 C CA . PRO A 1 86 ? 5.272 21.209 -39.248 1.00 68.12 86 PRO A CA 1
ATOM 648 C C . PRO A 1 86 ? 4.862 21.880 -37.932 1.00 68.12 86 PRO A C 1
ATOM 650 O O . PRO A 1 86 ? 3.903 21.472 -37.278 1.00 68.12 86 PRO A O 1
ATOM 653 N N . ARG A 1 87 ? 5.619 22.910 -37.535 1.00 67.88 87 ARG A N 1
ATOM 654 C CA . ARG A 1 87 ? 5.342 23.736 -36.354 1.00 67.88 87 ARG A CA 1
ATOM 655 C C . ARG A 1 87 ? 3.944 24.340 -36.470 1.00 67.88 87 ARG A C 1
ATOM 657 O O . ARG A 1 87 ? 3.716 25.209 -37.308 1.00 67.88 87 ARG A O 1
ATOM 664 N N . SER A 1 88 ? 3.030 23.909 -35.606 1.00 64.38 88 SER A N 1
ATOM 665 C CA . SER A 1 88 ? 1.760 24.599 -35.402 1.00 64.38 88 SER A CA 1
ATOM 666 C C . SER A 1 88 ? 2.019 26.030 -34.929 1.00 64.38 88 SER A C 1
ATOM 668 O O . SER A 1 88 ? 2.902 26.278 -34.102 1.00 64.38 88 SER A O 1
ATOM 670 N N . ALA A 1 89 ? 1.269 26.964 -35.511 1.00 70.00 89 ALA A N 1
ATOM 671 C CA . ALA A 1 89 ? 1.351 28.392 -35.252 1.00 70.00 89 ALA A CA 1
ATOM 672 C C . ALA A 1 89 ? 1.187 28.722 -33.752 1.00 70.00 89 ALA A C 1
ATOM 674 O O . ALA A 1 89 ? 0.459 28.020 -33.046 1.00 70.00 89 ALA A O 1
ATOM 675 N N . PRO A 1 90 ? 1.849 29.780 -33.252 1.00 61.81 90 PRO A N 1
ATOM 676 C CA . PRO A 1 90 ? 1.751 30.177 -31.855 1.00 61.81 90 PRO A CA 1
ATOM 677 C C . PRO A 1 90 ? 0.332 30.646 -31.512 1.00 61.81 90 PRO A C 1
ATOM 679 O O . PRO A 1 90 ? -0.194 31.582 -32.112 1.00 61.81 90 PRO A O 1
ATOM 682 N N . THR A 1 91 ? -0.266 30.006 -30.509 1.00 68.12 91 THR A N 1
ATOM 683 C CA . THR A 1 91 ? -1.498 30.456 -29.858 1.00 68.12 91 THR A CA 1
ATOM 684 C C . THR A 1 91 ? -1.260 31.830 -29.212 1.00 68.12 91 THR A C 1
ATOM 686 O O . THR A 1 91 ? -0.279 31.978 -28.476 1.00 68.12 91 THR A O 1
ATOM 689 N N . PRO A 1 92 ? -2.115 32.841 -29.451 1.00 58.59 92 PRO A N 1
ATOM 690 C CA . PRO A 1 92 ? -1.966 34.155 -28.833 1.00 58.59 92 PRO A CA 1
ATOM 691 C C . PRO A 1 92 ? -2.079 34.055 -27.305 1.00 58.59 92 PRO A C 1
ATOM 693 O O . PRO A 1 92 ? -2.975 33.403 -26.766 1.00 58.59 92 PRO A O 1
ATOM 696 N N . ALA A 1 93 ? -1.132 34.687 -26.612 1.00 62.28 93 ALA A N 1
ATOM 697 C CA . ALA A 1 93 ? -1.045 34.692 -25.157 1.00 62.28 93 ALA A CA 1
ATOM 698 C C . ALA A 1 93 ? -2.239 35.436 -24.522 1.00 62.28 93 ALA A C 1
ATOM 700 O O . ALA A 1 93 ? -2.613 36.507 -25.007 1.00 62.28 93 ALA A O 1
ATOM 701 N N . PRO A 1 94 ? -2.815 34.935 -23.414 1.00 60.84 94 PRO A N 1
ATOM 702 C CA . PRO A 1 94 ? -3.838 35.665 -22.681 1.00 60.84 94 PRO A CA 1
ATOM 703 C C . PRO A 1 94 ? -3.242 36.900 -21.992 1.00 60.84 94 PRO A C 1
ATOM 705 O O . PRO A 1 94 ? -2.179 36.853 -21.369 1.00 60.84 94 PRO A O 1
ATOM 708 N N . HIS A 1 95 ? -3.956 38.017 -22.117 1.00 53.69 95 HIS A N 1
ATOM 709 C CA . HIS A 1 95 ? -3.601 39.316 -21.562 1.00 53.69 95 HIS A CA 1
ATOM 710 C C . HIS A 1 95 ? -3.304 39.259 -20.055 1.00 53.69 95 HIS A C 1
ATOM 712 O O . HIS A 1 95 ? -4.137 38.878 -19.231 1.00 53.69 95 HIS A O 1
ATOM 718 N N . ARG A 1 96 ? -2.096 39.713 -19.715 1.00 54.25 96 ARG A N 1
ATOM 719 C CA . ARG A 1 96 ? -1.578 39.965 -18.369 1.00 54.25 96 ARG A CA 1
ATOM 720 C C . ARG A 1 96 ? -2.466 40.987 -17.649 1.00 54.25 96 ARG A C 1
ATOM 722 O O . ARG A 1 96 ? -2.334 42.187 -17.879 1.00 54.25 96 ARG A O 1
ATOM 729 N N . ARG A 1 97 ? -3.363 40.524 -16.772 1.00 54.41 97 ARG A N 1
ATOM 730 C CA . ARG A 1 97 ? -4.067 41.408 -15.831 1.00 54.41 97 ARG A CA 1
ATOM 731 C C . ARG A 1 97 ? -3.071 41.945 -14.802 1.00 54.41 97 ARG A C 1
ATOM 733 O O . ARG A 1 97 ? -2.291 41.194 -14.221 1.00 54.41 97 ARG A O 1
ATOM 740 N N . GLN A 1 98 ? -3.073 43.266 -14.664 1.00 51.09 98 GLN A N 1
ATOM 741 C CA . GLN A 1 98 ? -2.243 44.039 -13.751 1.00 51.09 98 GLN A CA 1
ATOM 742 C C . GLN A 1 98 ? -2.540 43.654 -12.296 1.00 51.09 98 GLN A C 1
ATOM 744 O O . GLN A 1 98 ? -3.697 43.502 -11.911 1.00 51.09 98 GLN A O 1
ATOM 749 N N . ALA A 1 99 ? -1.482 43.502 -11.502 1.00 44.09 99 ALA A N 1
ATOM 750 C CA . ALA A 1 99 ? -1.573 43.347 -10.060 1.00 44.09 99 ALA A CA 1
ATOM 751 C C . ALA A 1 99 ? -1.887 44.707 -9.421 1.00 44.09 99 ALA A C 1
ATOM 753 O O . ALA A 1 99 ? -1.129 45.662 -9.585 1.00 44.09 99 ALA A O 1
ATOM 754 N N . THR A 1 100 ? -2.992 44.786 -8.687 1.00 56.19 100 THR A N 1
ATOM 755 C CA . THR A 1 100 ? -3.269 45.861 -7.729 1.00 56.19 100 THR A CA 1
ATOM 756 C C . THR A 1 100 ? -2.470 45.631 -6.440 1.00 56.19 100 THR A C 1
ATOM 758 O O . THR A 1 100 ? -2.490 44.511 -5.922 1.00 56.19 100 THR A O 1
ATOM 761 N N . PRO A 1 101 ? -1.796 46.653 -5.882 1.00 55.81 101 PRO A N 1
ATOM 762 C CA . PRO A 1 101 ? -1.182 46.566 -4.563 1.00 55.81 101 PRO A CA 1
ATOM 763 C C . PRO A 1 101 ? -2.257 46.747 -3.482 1.00 55.81 101 PRO A C 1
ATOM 765 O O . PRO A 1 101 ? -2.886 47.800 -3.407 1.00 55.81 101 PRO A O 1
ATOM 768 N N . VAL A 1 102 ? -2.474 45.734 -2.638 1.00 53.75 102 VAL A N 1
ATOM 769 C CA . VAL A 1 102 ? -3.291 45.896 -1.426 1.00 53.75 102 VAL A CA 1
ATOM 770 C C . VAL A 1 102 ? -2.419 46.366 -0.270 1.00 53.75 102 VAL A C 1
ATOM 772 O O . VAL A 1 102 ? -1.467 45.716 0.157 1.00 53.75 102 VAL A O 1
ATOM 775 N N . ASN A 1 103 ? -2.779 47.567 0.154 1.00 46.91 103 ASN A N 1
ATOM 776 C CA . ASN A 1 103 ? -2.270 48.368 1.242 1.00 46.91 103 ASN A CA 1
ATOM 777 C C . ASN A 1 103 ? -2.975 47.974 2.557 1.00 46.91 103 ASN A C 1
ATOM 779 O O . ASN A 1 103 ? -4.176 47.731 2.548 1.00 46.91 103 ASN A O 1
ATOM 783 N N . ARG A 1 104 ? -2.184 47.935 3.636 1.00 42.41 104 ARG A N 1
ATOM 784 C CA . ARG A 1 1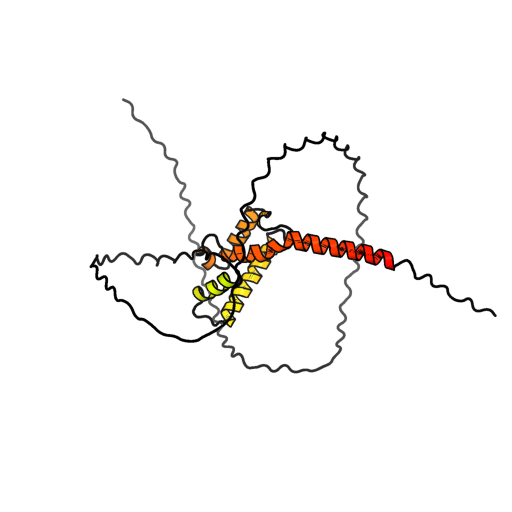04 ? -2.464 48.224 5.059 1.00 42.41 104 ARG A CA 1
ATOM 785 C C . ARG A 1 104 ? -3.835 47.946 5.714 1.00 42.41 104 ARG A C 1
ATOM 787 O O . ARG A 1 104 ? -4.854 48.494 5.331 1.00 42.41 104 ARG A O 1
ATOM 794 N N . GLU A 1 105 ? -3.687 47.329 6.893 1.00 43.56 105 GLU A N 1
ATOM 795 C CA . GLU A 1 105 ? -4.258 47.713 8.200 1.00 43.56 105 GLU A CA 1
ATOM 796 C C . GLU A 1 105 ? -5.746 47.470 8.530 1.00 43.56 105 GLU A C 1
ATOM 798 O O . GLU A 1 105 ? -6.655 47.978 7.887 1.00 43.56 105 GLU A O 1
ATOM 803 N N . SER A 1 106 ? -5.906 46.825 9.699 1.00 46.47 106 SER A N 1
ATOM 804 C CA . SER A 1 106 ? -6.840 47.158 10.792 1.00 46.47 106 SER A CA 1
ATOM 805 C C . SER A 1 106 ? -8.113 46.325 11.026 1.00 46.47 106 SER A C 1
ATOM 807 O O . SER A 1 106 ? -8.933 46.122 10.140 1.00 46.47 106 SER A O 1
ATOM 809 N N . SER A 1 107 ? -8.265 45.997 12.325 1.00 45.25 107 SER A N 1
ATOM 810 C CA . SER A 1 107 ? -9.501 45.862 13.132 1.00 45.25 107 SER A CA 1
ATOM 811 C C . SER A 1 107 ? -10.308 44.556 12.999 1.00 45.25 107 SER A C 1
ATOM 813 O O . SER A 1 107 ? -10.673 44.148 11.907 1.00 45.25 107 SER A O 1
ATOM 815 N N . LEU A 1 108 ? -10.508 43.759 14.069 1.00 53.09 108 LEU A N 1
ATOM 816 C CA . LEU A 1 108 ? -11.499 43.946 15.164 1.00 53.09 108 LEU A CA 1
ATOM 817 C C . LEU A 1 108 ? -12.881 44.284 14.562 1.00 53.09 108 LEU A C 1
ATOM 819 O O . LEU A 1 108 ? -13.008 45.316 13.918 1.00 53.09 108 LEU A O 1
ATOM 823 N N . THR A 1 109 ? -13.970 43.511 14.670 1.00 47.94 109 THR A N 1
ATOM 824 C CA . THR A 1 109 ? -14.686 42.952 15.845 1.00 47.94 109 THR A CA 1
ATOM 825 C C . THR A 1 109 ? -15.928 42.139 15.322 1.00 47.94 109 THR A C 1
ATOM 827 O O . THR A 1 109 ? -16.010 41.971 14.107 1.00 47.94 109 THR A O 1
ATOM 830 N N . PRO A 1 110 ? -16.863 41.586 16.143 1.00 62.94 110 PRO A N 1
ATOM 831 C CA . PRO A 1 110 ? -17.561 40.302 15.907 1.00 62.94 110 PRO A CA 1
ATOM 832 C C . PRO A 1 110 ? -19.072 40.459 15.574 1.00 62.94 110 PRO A C 1
ATOM 834 O O . PRO A 1 110 ? -19.538 41.572 15.359 1.00 62.94 110 PRO A O 1
ATOM 837 N N . MET A 1 111 ? -19.824 39.350 15.714 1.00 50.97 111 MET A N 1
ATOM 838 C CA . MET A 1 111 ? -21.280 39.231 15.969 1.00 50.97 111 MET A CA 1
ATOM 839 C C . MET A 1 111 ? -22.194 39.034 14.744 1.00 50.97 111 MET A C 1
ATOM 841 O O . MET A 1 111 ? -21.943 39.590 13.680 1.00 50.97 111 MET A O 1
ATOM 845 N N . SER A 1 112 ? -23.304 38.323 15.009 1.00 45.38 112 SER A N 1
ATOM 846 C CA . SER A 1 112 ? -24.561 38.220 14.241 1.00 45.38 112 SER A CA 1
ATOM 847 C C . SER A 1 112 ? -24.617 37.188 13.097 1.00 45.38 112 SER A C 1
ATOM 849 O O . SER A 1 112 ? -23.692 37.100 12.301 1.00 45.38 112 SER A O 1
ATOM 851 N N . SER A 1 113 ? -25.657 36.362 12.932 1.00 48.19 113 SER A N 1
ATOM 852 C CA . SER A 1 113 ? -26.932 36.182 13.650 1.00 48.19 113 SER A CA 1
ATOM 853 C C . SER A 1 113 ? -27.514 34.802 13.326 1.00 48.19 113 SER A C 1
ATOM 855 O O . SER A 1 113 ? -27.207 34.227 12.283 1.00 48.19 113 SER A O 1
ATOM 857 N N . ASP A 1 114 ? -28.380 34.346 14.223 1.00 54.22 114 ASP A N 1
ATOM 858 C CA . ASP A 1 114 ? -29.447 33.360 14.056 1.00 54.22 114 ASP A CA 1
ATOM 859 C C . ASP A 1 114 ? -30.326 33.601 12.809 1.00 54.22 114 ASP A C 1
ATOM 861 O O . ASP A 1 114 ? -30.623 34.752 12.504 1.00 54.22 114 ASP A O 1
ATOM 865 N N . ASP A 1 115 ? -30.726 32.517 12.130 1.00 51.41 115 ASP A N 1
ATOM 866 C CA . ASP A 1 115 ? -31.851 32.354 11.176 1.00 51.41 115 ASP A CA 1
ATOM 867 C C . ASP A 1 115 ? -31.746 30.891 10.664 1.00 51.41 115 ASP A C 1
ATOM 869 O O . ASP A 1 115 ? -30.647 30.424 10.370 1.00 51.41 115 ASP A O 1
ATOM 873 N N . ASP A 1 116 ? -32.753 30.044 10.510 1.00 50.41 116 ASP A N 1
ATOM 874 C CA . ASP A 1 116 ? -34.188 30.093 10.738 1.00 50.41 116 ASP A CA 1
ATOM 875 C C . ASP A 1 116 ? -34.675 28.635 10.682 1.00 50.41 116 ASP A C 1
ATOM 877 O O . ASP A 1 116 ? -34.079 27.773 10.020 1.00 50.41 116 ASP A O 1
ATOM 881 N N . SER A 1 117 ? -35.737 28.360 11.426 1.00 54.03 117 SER A N 1
ATOM 882 C CA . SER A 1 117 ? -36.411 27.071 11.487 1.00 54.03 117 SER A CA 1
ATOM 883 C C . SER A 1 117 ? -37.008 26.690 10.134 1.00 54.03 117 SER A C 1
ATOM 885 O O . SER A 1 117 ? -37.656 27.483 9.462 1.00 54.03 117 SER A O 1
ATOM 887 N N . SER A 1 118 ? -36.899 25.420 9.762 1.00 59.34 118 SER A N 1
ATOM 888 C CA . SER A 1 118 ? -37.806 24.829 8.779 1.00 59.34 118 SER A CA 1
ATOM 889 C C . SER A 1 118 ? -38.146 23.416 9.214 1.00 59.34 118 SER A C 1
ATOM 891 O O . SER A 1 118 ? -37.498 22.439 8.838 1.00 59.34 118 SER A O 1
ATOM 893 N N . ASP A 1 119 ? -39.181 23.350 10.048 1.00 50.75 119 ASP A N 1
ATOM 894 C CA . ASP A 1 119 ? -40.030 22.184 10.223 1.00 50.75 119 ASP A CA 1
ATOM 895 C C . ASP A 1 119 ? -40.592 21.770 8.859 1.00 50.75 119 ASP A C 1
ATOM 897 O O . ASP A 1 119 ? -41.328 22.505 8.201 1.00 50.75 119 ASP A O 1
ATOM 901 N N . SER A 1 120 ? -40.225 20.575 8.412 1.00 54.97 120 SER A N 1
ATOM 902 C CA . SER A 1 120 ? -40.940 19.864 7.356 1.00 54.97 120 SER A CA 1
ATOM 903 C C . SER A 1 120 ? -41.439 18.559 7.945 1.00 54.97 120 SER A C 1
ATOM 905 O O . SER A 1 120 ? -40.788 17.518 7.891 1.00 54.97 120 SER A O 1
ATOM 907 N N . ASP A 1 121 ? -42.609 18.693 8.558 1.00 49.91 121 ASP A N 1
ATOM 908 C CA . ASP A 1 121 ? -43.556 17.631 8.836 1.00 49.91 121 ASP A CA 1
ATOM 909 C C . ASP A 1 121 ? -44.026 17.045 7.494 1.00 49.91 121 ASP A C 1
ATOM 911 O O . ASP A 1 121 ? -44.539 17.763 6.630 1.00 49.91 121 ASP A O 1
ATOM 915 N N . SER A 1 122 ? -43.772 15.758 7.270 1.00 54.47 122 SER A N 1
ATOM 916 C CA . SER A 1 122 ? -44.394 14.981 6.196 1.00 54.47 122 SER A CA 1
ATOM 917 C C . SER A 1 122 ? -44.341 13.493 6.531 1.00 54.47 122 SER A C 1
ATOM 919 O O . SER A 1 122 ? -43.389 12.789 6.207 1.00 54.47 122 SER A O 1
ATOM 921 N N . SER A 1 123 ? -45.421 13.071 7.183 1.00 54.44 123 SER A N 1
ATOM 922 C CA . SER A 1 123 ? -46.256 11.927 6.799 1.00 54.44 123 SER A CA 1
ATOM 923 C C . SER A 1 123 ? -45.675 10.511 6.883 1.00 54.44 123 SER A C 1
ATOM 925 O O . SER A 1 123 ? -44.845 10.080 6.086 1.00 54.44 123 SER A O 1
ATOM 927 N N . ASP A 1 124 ? -46.271 9.768 7.819 1.00 48.06 124 ASP A N 1
ATOM 928 C CA . ASP A 1 124 ? -46.742 8.386 7.701 1.00 48.06 124 ASP A CA 1
ATOM 929 C C . ASP A 1 124 ? -46.479 7.672 6.369 1.00 48.06 124 ASP A C 1
ATOM 931 O O . ASP A 1 124 ? -47.050 7.999 5.327 1.00 48.06 124 ASP A O 1
ATOM 935 N N . SER A 1 125 ? -45.702 6.591 6.442 1.00 49.62 125 SER A N 1
ATOM 936 C CA . SER A 1 125 ? -45.815 5.450 5.533 1.00 49.62 125 SER A CA 1
ATOM 937 C C . SER A 1 125 ? -45.330 4.179 6.232 1.00 49.62 125 SER A C 1
ATOM 939 O O . SER A 1 125 ? -44.141 3.982 6.471 1.00 49.62 125 SER A O 1
ATOM 941 N N . ASP A 1 126 ? -46.309 3.339 6.555 1.00 42.38 126 ASP A N 1
ATOM 942 C CA . ASP A 1 126 ? -46.265 1.880 6.559 1.00 42.38 126 ASP A CA 1
ATOM 943 C C . ASP A 1 126 ? -45.169 1.157 7.358 1.00 42.38 126 ASP A C 1
ATOM 945 O O . ASP A 1 126 ? -44.063 0.857 6.904 1.00 42.38 126 ASP A O 1
ATOM 949 N N . ASN A 1 127 ? -45.611 0.697 8.530 1.00 54.97 127 ASN A N 1
ATOM 950 C CA . ASN A 1 127 ? -45.078 -0.414 9.311 1.00 54.97 127 ASN A CA 1
ATOM 951 C C . ASN A 1 127 ? -45.122 -1.739 8.516 1.00 54.97 127 ASN A C 1
ATOM 953 O O . ASN A 1 127 ? -45.903 -2.647 8.801 1.00 54.97 127 ASN A O 1
ATOM 957 N N . SER A 1 128 ? -44.264 -1.861 7.507 1.00 51.06 128 SER A N 1
ATOM 958 C CA . SER A 1 128 ? -43.940 -3.139 6.884 1.00 51.06 128 SER A CA 1
ATOM 959 C C . SER A 1 128 ? -42.852 -3.818 7.705 1.00 51.06 128 SER A C 1
ATOM 961 O O . SER A 1 128 ? -41.674 -3.477 7.609 1.00 51.06 128 SER A O 1
ATOM 963 N N . ASN A 1 129 ? -43.260 -4.812 8.492 1.00 50.69 129 ASN A N 1
ATOM 964 C CA . ASN A 1 129 ? -42.405 -5.758 9.205 1.00 50.69 129 ASN A CA 1
ATOM 965 C C . ASN A 1 129 ? -41.647 -6.657 8.201 1.00 50.69 129 ASN A C 1
ATOM 967 O O . ASN A 1 129 ? -41.883 -7.860 8.102 1.00 50.69 129 ASN A O 1
ATOM 971 N N . SER A 1 130 ? -40.783 -6.051 7.387 1.00 48.47 130 SER A N 1
ATOM 972 C CA . SER A 1 130 ? -39.831 -6.758 6.540 1.00 48.47 130 SER A CA 1
ATOM 973 C C . SER A 1 130 ? -38.669 -7.236 7.411 1.00 48.47 130 SER A C 1
ATOM 975 O O . SER A 1 130 ? -38.238 -6.500 8.304 1.00 48.47 130 SER A O 1
ATOM 977 N N . PRO A 1 131 ? -38.139 -8.450 7.175 1.00 52.12 131 PRO A N 1
ATOM 978 C CA . PRO A 1 131 ? -36.970 -8.941 7.895 1.00 52.12 131 PRO A CA 1
ATOM 979 C C . PRO A 1 131 ? -35.857 -7.890 7.809 1.00 52.12 131 PRO A C 1
ATOM 981 O O . PRO A 1 131 ? -35.704 -7.292 6.741 1.00 52.12 131 PRO A O 1
ATOM 984 N N . PRO A 1 132 ? -35.103 -7.633 8.896 1.00 44.47 132 PRO A N 1
ATOM 985 C CA . PRO A 1 132 ? -34.109 -6.570 8.938 1.00 44.47 132 PRO A CA 1
ATOM 986 C C . PRO A 1 132 ? -33.106 -6.788 7.810 1.00 44.47 132 PRO A C 1
ATOM 988 O O . PRO A 1 132 ? -32.203 -7.620 7.902 1.00 44.47 132 PRO A O 1
ATOM 991 N N . THR A 1 133 ? -33.284 -6.054 6.713 1.00 45.84 133 THR A N 1
ATOM 992 C CA . THR A 1 133 ? -32.327 -6.046 5.619 1.00 45.84 133 THR A CA 1
ATOM 993 C C . THR A 1 133 ? -31.008 -5.565 6.212 1.00 45.84 133 THR A C 1
ATOM 995 O O . THR A 1 133 ? -31.019 -4.568 6.945 1.00 45.84 133 THR A O 1
ATOM 998 N N . PRO A 1 134 ? -29.887 -6.265 5.965 1.00 46.44 134 PRO A N 1
ATOM 999 C CA . PRO A 1 134 ? -28.600 -5.911 6.543 1.00 46.44 134 PRO A CA 1
ATOM 1000 C C . PRO A 1 134 ? -28.341 -4.433 6.267 1.00 46.44 134 PRO A C 1
ATOM 1002 O O . PRO A 1 134 ? -28.347 -4.014 5.110 1.00 46.44 134 PRO A O 1
ATOM 1005 N N . LYS A 1 135 ? -28.204 -3.650 7.348 1.00 53.69 135 LYS A N 1
ATOM 1006 C CA . LYS A 1 135 ? -28.004 -2.196 7.320 1.00 53.69 135 LYS A CA 1
ATOM 1007 C C . LYS A 1 135 ? -27.037 -1.868 6.190 1.00 53.69 135 LYS A C 1
ATOM 1009 O O . LYS A 1 135 ? -25.877 -2.275 6.253 1.00 53.69 135 LYS A O 1
ATOM 1014 N N . SER A 1 136 ? -27.550 -1.198 5.155 1.00 55.78 136 SER A N 1
ATOM 1015 C CA . SER A 1 136 ? -26.803 -0.813 3.959 1.00 55.78 136 SER A CA 1
ATOM 1016 C C . SER A 1 136 ? -25.447 -0.267 4.385 1.00 55.78 136 SER A C 1
ATOM 1018 O O . SER A 1 136 ? -25.369 0.800 4.997 1.00 55.78 136 SER A O 1
ATOM 1020 N N . SER A 1 137 ? -24.385 -1.035 4.133 1.00 67.94 137 SER A N 1
ATOM 1021 C CA . SER A 1 137 ? -23.031 -0.644 4.503 1.00 67.94 137 SER A CA 1
ATOM 1022 C C . SER A 1 137 ? -22.732 0.662 3.782 1.00 67.94 137 SER A C 1
ATOM 1024 O O . SER A 1 137 ? -22.711 0.706 2.551 1.00 67.94 137 SER A O 1
ATOM 1026 N N . LYS A 1 138 ? -22.614 1.749 4.547 1.00 80.75 138 LYS A N 1
ATOM 1027 C CA . LYS A 1 138 ? -22.444 3.104 4.024 1.00 80.75 138 LYS A CA 1
ATOM 1028 C C . LYS A 1 138 ? -21.187 3.105 3.152 1.00 80.75 138 LYS A C 1
ATOM 1030 O O . LYS A 1 138 ? -20.086 2.966 3.677 1.00 80.75 138 LYS A O 1
ATOM 1035 N N . LYS A 1 139 ? -21.349 3.185 1.825 1.00 85.44 139 LYS A N 1
ATOM 1036 C CA . LYS A 1 139 ? -20.211 3.251 0.899 1.00 85.44 139 LYS A CA 1
ATOM 1037 C C . LYS A 1 139 ? -19.366 4.467 1.261 1.00 85.44 139 LYS A C 1
ATOM 1039 O O . LYS A 1 139 ? -19.887 5.574 1.388 1.00 85.44 139 LYS A O 1
ATOM 1044 N N . ILE A 1 140 ? -18.070 4.247 1.441 1.00 89.38 140 ILE A N 1
ATOM 1045 C CA . ILE A 1 140 ? -17.125 5.299 1.800 1.00 89.38 140 ILE A CA 1
ATOM 1046 C C . ILE A 1 140 ? -16.605 5.901 0.493 1.00 89.38 140 ILE A C 1
ATOM 1048 O O . ILE A 1 140 ? -15.715 5.340 -0.156 1.00 89.38 140 ILE A O 1
ATOM 1052 N N . THR A 1 141 ? -17.185 7.036 0.105 1.00 92.50 141 THR A N 1
ATOM 1053 C CA . THR A 1 141 ? -16.786 7.798 -1.084 1.00 92.50 141 THR A CA 1
ATOM 1054 C C . THR A 1 141 ? -15.411 8.433 -0.887 1.00 92.50 141 THR A C 1
ATOM 1056 O O . THR A 1 141 ? -15.050 8.865 0.212 1.00 92.50 141 THR A O 1
ATOM 1059 N N . LYS A 1 142 ? -14.625 8.499 -1.964 1.00 92.38 142 LYS A N 1
ATOM 1060 C CA . LYS A 1 142 ? -13.301 9.129 -1.956 1.00 92.38 142 LYS A CA 1
ATOM 1061 C C . LYS A 1 142 ? -13.421 10.654 -1.757 1.00 92.38 142 LYS A C 1
ATOM 1063 O O . LYS A 1 142 ? -14.064 11.309 -2.576 1.00 92.38 142 LYS A O 1
ATOM 1068 N N . PRO A 1 143 ? -12.767 11.253 -0.743 1.00 89.12 143 PRO A N 1
ATOM 1069 C CA . PRO A 1 143 ? -12.718 12.707 -0.613 1.00 89.12 143 PRO A CA 1
ATOM 1070 C C . PRO A 1 143 ? -11.843 13.318 -1.719 1.00 89.12 143 PRO A C 1
ATOM 1072 O O . PRO A 1 143 ? -10.836 12.734 -2.120 1.00 89.12 143 PRO A O 1
ATOM 1075 N N . SER A 1 144 ? -12.203 14.507 -2.204 1.00 87.88 144 SER A N 1
ATOM 1076 C CA . SER A 1 144 ? -11.419 15.263 -3.187 1.00 87.88 144 SER A CA 1
ATOM 1077 C C . SER A 1 144 ? -10.873 16.544 -2.538 1.00 87.88 144 SER A C 1
ATOM 1079 O O . SER A 1 144 ? -11.687 17.366 -2.119 1.00 87.88 144 SER A O 1
ATOM 1081 N N . PRO A 1 145 ? -9.542 16.747 -2.421 1.00 86.19 145 PRO A N 1
ATOM 1082 C CA . PRO A 1 145 ? -8.450 15.862 -2.838 1.00 86.19 145 PRO A CA 1
ATOM 1083 C C . PRO A 1 145 ? -8.137 14.757 -1.810 1.00 86.19 145 PRO A C 1
ATOM 1085 O O . PRO A 1 145 ? -7.994 15.016 -0.616 1.00 86.19 145 PRO A O 1
ATOM 1088 N N . ALA A 1 146 ? -7.942 13.523 -2.284 1.00 91.19 146 ALA A N 1
ATOM 1089 C CA . ALA A 1 146 ? -7.553 12.404 -1.426 1.00 91.19 146 ALA A CA 1
ATOM 1090 C C . ALA A 1 146 ? -6.055 12.470 -1.103 1.00 91.19 146 ALA A C 1
ATOM 1092 O O . ALA A 1 146 ? -5.214 12.326 -1.992 1.00 91.19 146 ALA A O 1
ATOM 1093 N N . ASN A 1 147 ? -5.719 12.657 0.172 1.00 93.69 147 ASN A N 1
ATOM 1094 C CA . ASN A 1 147 ? -4.340 12.697 0.652 1.00 93.69 147 ASN A CA 1
ATOM 1095 C C . ASN A 1 147 ? -4.127 11.742 1.843 1.00 93.69 147 ASN A C 1
ATOM 1097 O O . ASN A 1 147 ? -5.051 11.082 2.316 1.00 93.69 147 ASN A O 1
ATOM 1101 N N . ILE A 1 148 ? -2.881 11.633 2.317 1.00 93.44 148 ILE A N 1
ATOM 1102 C CA . ILE A 1 148 ? -2.527 10.759 3.449 1.00 93.44 148 ILE A CA 1
ATOM 1103 C C . ILE A 1 148 ? -3.288 11.153 4.726 1.00 93.44 148 ILE A C 1
ATOM 1105 O O . ILE A 1 148 ? -3.689 10.278 5.492 1.00 93.44 148 ILE A O 1
ATOM 1109 N N . SER A 1 149 ? -3.517 12.447 4.951 1.00 95.06 149 SER A N 1
ATOM 1110 C CA . SER A 1 149 ? -4.301 12.927 6.091 1.00 95.06 149 SER A CA 1
ATOM 1111 C C . SER A 1 149 ? -5.760 12.487 5.981 1.00 95.06 149 SER A C 1
ATOM 1113 O O . SER A 1 149 ? -6.318 12.036 6.972 1.00 95.06 149 SER A O 1
ATOM 1115 N N . SER A 1 150 ? -6.347 12.488 4.778 1.00 95.38 150 SER A N 1
ATOM 1116 C CA . SER A 1 150 ? -7.689 11.946 4.532 1.00 95.38 150 SER A CA 1
ATOM 1117 C C . SER A 1 150 ? -7.791 10.469 4.917 1.00 95.38 150 SER A C 1
ATOM 1119 O O . SER A 1 150 ? -8.812 10.045 5.450 1.00 95.38 150 SER A O 1
ATOM 1121 N N . VAL A 1 151 ? -6.736 9.677 4.686 1.00 95.62 151 VAL A N 1
ATOM 1122 C CA . VAL A 1 151 ? -6.696 8.274 5.131 1.00 95.62 151 VAL A CA 1
ATOM 1123 C C . VAL A 1 151 ? -6.656 8.189 6.658 1.00 95.62 151 VAL A C 1
ATOM 1125 O O . VAL A 1 151 ? -7.373 7.384 7.238 1.00 95.62 151 VAL A O 1
ATOM 1128 N N . LYS A 1 152 ? -5.872 9.035 7.336 1.00 95.25 152 LYS A N 1
ATOM 1129 C CA . LYS A 1 152 ? -5.859 9.070 8.809 1.00 95.25 152 LYS A CA 1
ATOM 1130 C C . LYS A 1 152 ? -7.213 9.485 9.398 1.00 95.25 152 LYS A C 1
ATOM 1132 O O . LYS A 1 152 ? -7.649 8.889 10.377 1.00 95.25 152 LYS A O 1
ATOM 1137 N N . GLU A 1 153 ? -7.890 10.463 8.797 1.00 95.38 153 GLU A N 1
ATOM 1138 C CA . GLU A 1 153 ? -9.255 10.848 9.188 1.00 95.38 153 GLU A CA 1
ATOM 1139 C C . GLU A 1 153 ? -10.243 9.698 8.976 1.00 95.38 153 GLU A C 1
ATOM 1141 O O . GLU A 1 153 ? -11.081 9.438 9.836 1.00 95.38 153 GLU A O 1
ATOM 1146 N N . LEU A 1 154 ? -10.098 8.939 7.886 1.00 95.31 154 LEU A N 1
ATOM 1147 C CA . LEU A 1 154 ? -10.924 7.761 7.641 1.00 95.31 154 LEU A CA 1
ATOM 1148 C C . LEU A 1 154 ? -10.802 6.726 8.775 1.00 95.31 154 LEU A C 1
ATOM 1150 O O . LEU A 1 154 ? -11.813 6.181 9.216 1.00 95.31 154 LEU A O 1
ATOM 1154 N N . PHE A 1 155 ? -9.594 6.500 9.303 1.00 95.19 155 PHE A N 1
ATOM 1155 C CA . PHE A 1 155 ? -9.388 5.605 10.451 1.00 95.19 155 PHE A CA 1
ATOM 1156 C C . PHE A 1 155 ? -10.136 6.074 11.706 1.00 95.19 155 PHE A C 1
ATOM 1158 O O . PHE A 1 155 ? -10.532 5.236 12.513 1.00 95.19 155 PHE A O 1
ATOM 1165 N N . LYS A 1 156 ? -10.399 7.380 11.864 1.00 95.56 156 LYS A N 1
ATOM 1166 C CA . LYS A 1 156 ? -11.238 7.875 12.965 1.00 95.56 156 LYS A CA 1
ATOM 1167 C C . LYS A 1 156 ? -12.691 7.429 12.830 1.00 95.56 156 LYS A C 1
ATOM 1169 O O . LYS A 1 156 ? -13.310 7.126 13.843 1.00 95.56 156 LYS A O 1
ATOM 1174 N N . GLY A 1 157 ? -13.205 7.373 11.601 1.00 93.81 157 GLY A N 1
ATOM 1175 C CA . GLY A 1 157 ? -14.560 6.905 11.310 1.00 93.81 157 GLY A CA 1
ATOM 1176 C C . GLY A 1 157 ? -14.713 5.386 11.398 1.00 93.81 157 GLY A C 1
ATOM 1177 O O . GLY A 1 157 ? -15.746 4.908 11.854 1.00 93.81 157 GLY A O 1
ATOM 1178 N N . ILE A 1 158 ? -13.687 4.626 10.997 1.00 94.50 158 ILE A N 1
ATOM 1179 C CA . ILE A 1 158 ? -13.707 3.152 11.046 1.00 94.50 158 ILE A CA 1
ATOM 1180 C C . ILE A 1 158 ? -13.533 2.641 12.483 1.00 94.50 158 ILE A C 1
ATOM 1182 O O . ILE A 1 158 ? -14.175 1.668 12.874 1.00 94.50 158 ILE A O 1
ATOM 1186 N N . TYR A 1 159 ? -12.689 3.308 13.273 1.00 94.69 159 TYR A N 1
ATOM 1187 C CA . TYR A 1 159 ? -12.338 2.907 14.635 1.00 94.69 159 TYR A CA 1
ATOM 1188 C C . TYR A 1 159 ? -12.691 4.009 15.648 1.00 94.69 159 TYR A C 1
ATOM 1190 O O . TYR A 1 159 ? -11.794 4.600 16.252 1.00 94.69 159 TYR A O 1
ATOM 1198 N N . PRO A 1 160 ? -13.984 4.320 15.858 1.00 95.69 160 PRO A N 1
ATOM 1199 C CA . PRO A 1 160 ? -14.384 5.428 16.727 1.00 95.69 160 PRO A CA 1
ATOM 1200 C C . PRO A 1 160 ? -14.046 5.185 18.204 1.00 95.69 160 PRO A C 1
ATOM 1202 O O . PRO A 1 160 ? -13.809 6.140 18.936 1.00 95.69 160 PRO A O 1
ATOM 1205 N N . ASN A 1 161 ? -13.987 3.917 18.625 1.00 96.62 161 ASN A N 1
ATOM 1206 C CA . ASN A 1 161 ? -13.765 3.526 20.021 1.00 96.62 161 ASN A CA 1
ATOM 1207 C C . ASN A 1 161 ? -12.281 3.427 20.407 1.00 96.62 161 ASN A C 1
ATOM 1209 O O . ASN A 1 161 ? -11.977 3.235 21.580 1.00 96.62 161 ASN A O 1
ATOM 1213 N N . LEU A 1 162 ? -11.364 3.510 19.438 1.00 96.38 162 LEU A N 1
ATOM 1214 C CA . LEU A 1 162 ? -9.928 3.436 19.701 1.00 96.38 162 LEU A CA 1
ATOM 1215 C C . LEU A 1 162 ? -9.385 4.819 20.064 1.00 96.38 162 LEU A C 1
ATOM 1217 O O . LEU A 1 162 ? -9.787 5.843 19.499 1.00 96.38 162 LEU A O 1
ATOM 1221 N N . THR A 1 163 ? -8.399 4.841 20.956 1.00 97.81 163 THR A N 1
ATOM 1222 C CA . THR A 1 163 ? -7.655 6.061 21.272 1.00 97.81 163 THR A CA 1
ATOM 1223 C C . THR A 1 163 ? -6.893 6.576 20.045 1.00 97.81 163 THR A C 1
ATOM 1225 O O . THR A 1 163 ? -6.675 5.874 19.053 1.00 97.81 163 THR A O 1
ATOM 1228 N N . THR A 1 164 ? -6.454 7.837 20.080 1.00 96.62 164 THR A N 1
ATOM 1229 C CA . THR A 1 164 ? -5.654 8.420 18.987 1.00 96.62 164 THR A CA 1
ATOM 1230 C C . THR A 1 164 ? -4.389 7.606 18.707 1.00 96.62 164 THR A C 1
ATOM 1232 O O . THR A 1 164 ? -4.097 7.341 17.544 1.00 96.62 164 THR A O 1
ATOM 1235 N N . GLN A 1 165 ? -3.689 7.151 19.747 1.00 97.25 165 GLN A N 1
ATOM 1236 C CA . GLN A 1 165 ? -2.454 6.381 19.602 1.00 97.25 165 GLN A CA 1
ATOM 1237 C C . GLN A 1 165 ? -2.702 4.988 19.008 1.00 97.25 165 GLN A C 1
ATOM 1239 O O . GLN A 1 165 ? -1.977 4.564 18.112 1.00 97.25 165 GLN A O 1
ATOM 1244 N N . GLU A 1 166 ? -3.748 4.287 19.448 1.00 97.50 166 GLU A N 1
ATOM 1245 C CA . GLU A 1 166 ? -4.104 2.978 18.887 1.00 97.50 166 GLU A CA 1
ATOM 1246 C C . GLU A 1 166 ? -4.497 3.087 17.412 1.00 97.50 166 GLU A C 1
ATOM 1248 O O . GLU A 1 166 ? -4.049 2.285 16.597 1.00 97.50 166 GLU A O 1
ATOM 1253 N N . ARG A 1 167 ? -5.245 4.130 17.026 1.00 96.50 167 ARG A N 1
ATOM 1254 C CA . ARG A 1 167 ? -5.560 4.386 15.610 1.00 96.50 167 ARG A CA 1
ATOM 1255 C C . ARG A 1 167 ? -4.315 4.652 14.772 1.00 96.50 167 ARG A C 1
ATOM 1257 O O . ARG A 1 167 ? -4.242 4.210 13.626 1.00 96.50 167 ARG A O 1
ATOM 1264 N N . GLU A 1 168 ? -3.336 5.370 15.316 1.00 96.38 168 GLU A N 1
ATOM 1265 C CA . GLU A 1 168 ? -2.055 5.569 14.635 1.00 96.38 168 GLU A CA 1
ATOM 1266 C C . GLU A 1 168 ? -1.270 4.264 14.490 1.00 96.38 168 GLU A C 1
ATOM 1268 O O . GLU A 1 168 ? -0.684 4.029 13.430 1.00 96.38 168 GLU A O 1
ATOM 1273 N N . ASN A 1 169 ? -1.306 3.395 15.502 1.00 97.19 169 ASN A N 1
ATOM 1274 C CA . ASN A 1 169 ? -0.706 2.065 15.441 1.00 97.19 169 ASN A CA 1
ATOM 1275 C C . ASN A 1 169 ? -1.385 1.184 14.380 1.00 97.19 169 ASN A C 1
ATOM 1277 O O . ASN A 1 169 ? -0.684 0.567 13.579 1.00 97.19 169 ASN A O 1
ATOM 1281 N N . GLU A 1 170 ? -2.717 1.188 14.299 1.00 96.94 170 GLU A N 1
ATOM 1282 C CA . GLU A 1 170 ? -3.479 0.485 13.256 1.00 96.94 170 GLU A CA 1
ATOM 1283 C C . GLU A 1 170 ? -3.154 1.018 11.856 1.00 96.94 170 GLU A C 1
ATOM 1285 O O . GLU A 1 170 ? -2.880 0.258 10.923 1.00 96.94 170 GLU A O 1
ATOM 1290 N N . TYR A 1 171 ? -3.092 2.342 11.698 1.00 96.94 171 TYR A N 1
ATOM 1291 C CA . TYR A 1 171 ? -2.677 2.957 10.439 1.00 96.94 171 TYR A CA 1
ATOM 1292 C C . TYR A 1 171 ? -1.239 2.570 10.060 1.00 96.94 171 TYR A C 1
ATOM 1294 O O . TYR A 1 171 ? -0.947 2.295 8.890 1.00 96.94 171 TYR A O 1
ATOM 1302 N N . LYS A 1 172 ? -0.327 2.517 11.037 1.00 97.06 172 LYS A N 1
ATOM 1303 C CA . LYS A 1 172 ? 1.049 2.059 10.832 1.00 97.06 172 LYS A CA 1
ATOM 1304 C C . LYS A 1 172 ? 1.084 0.588 10.412 1.00 97.06 172 LYS A C 1
ATOM 1306 O O . LYS A 1 172 ? 1.749 0.276 9.427 1.00 97.06 172 LYS A O 1
ATOM 1311 N N . ALA A 1 173 ? 0.335 -0.288 11.079 1.00 97.19 173 ALA A N 1
ATOM 1312 C CA . ALA A 1 173 ? 0.229 -1.702 10.727 1.00 97.19 173 ALA A CA 1
ATOM 1313 C C . ALA A 1 173 ? -0.309 -1.893 9.298 1.00 97.19 173 ALA A C 1
ATOM 1315 O O . ALA A 1 173 ? 0.261 -2.655 8.514 1.00 97.19 173 ALA A O 1
ATOM 1316 N N . PHE A 1 174 ? -1.339 -1.131 8.918 1.00 97.94 174 PHE A N 1
ATOM 1317 C CA . PHE A 1 174 ? -1.850 -1.078 7.548 1.00 97.94 174 PHE A CA 1
ATOM 1318 C C . PHE A 1 174 ? -0.765 -0.682 6.539 1.00 97.94 174 PHE A C 1
ATOM 1320 O O . PHE A 1 174 ? -0.570 -1.370 5.532 1.00 97.94 174 PHE A O 1
ATOM 1327 N N . ARG A 1 175 ? -0.010 0.391 6.811 1.00 97.06 175 ARG A N 1
ATOM 1328 C CA . ARG A 1 175 ? 1.084 0.830 5.933 1.00 97.06 175 ARG A CA 1
ATOM 1329 C C . ARG A 1 175 ? 2.200 -0.198 5.814 1.00 97.06 175 ARG A C 1
ATOM 1331 O O . ARG A 1 175 ? 2.658 -0.435 4.699 1.00 97.06 175 ARG A O 1
ATOM 1338 N N . ASP A 1 176 ? 2.638 -0.775 6.926 1.00 97.44 176 ASP A N 1
ATOM 1339 C CA . ASP A 1 176 ? 3.726 -1.756 6.964 1.00 97.44 176 ASP A CA 1
ATOM 1340 C C . ASP A 1 176 ? 3.324 -3.027 6.196 1.00 97.44 176 ASP A C 1
ATOM 1342 O O . ASP A 1 176 ? 4.102 -3.587 5.411 1.00 97.44 176 ASP A O 1
ATOM 1346 N N . ARG A 1 177 ? 2.058 -3.445 6.333 1.00 98.00 177 ARG A N 1
ATOM 1347 C CA . ARG A 1 177 ? 1.507 -4.566 5.570 1.00 98.00 177 ARG A CA 1
ATOM 1348 C C . ARG A 1 177 ? 1.451 -4.267 4.078 1.00 98.00 177 ARG A C 1
ATOM 1350 O O . ARG A 1 177 ? 1.868 -5.105 3.277 1.00 98.00 177 ARG A O 1
ATOM 1357 N N . LEU A 1 178 ? 0.967 -3.085 3.705 1.00 97.06 178 LEU A N 1
ATOM 1358 C CA . LEU A 1 178 ? 0.930 -2.650 2.313 1.00 97.06 178 LEU A CA 1
ATOM 1359 C C . LEU A 1 178 ? 2.346 -2.604 1.720 1.00 97.06 178 LEU A C 1
ATOM 1361 O O . LEU A 1 178 ? 2.558 -3.118 0.631 1.00 97.06 178 LEU A O 1
ATOM 1365 N N . ASP A 1 179 ? 3.331 -2.084 2.456 1.00 95.94 179 ASP A N 1
ATOM 1366 C CA . ASP A 1 179 ? 4.738 -2.024 2.033 1.00 95.94 179 ASP A CA 1
ATOM 1367 C C . ASP A 1 179 ? 5.348 -3.413 1.789 1.00 95.94 179 ASP A C 1
ATOM 1369 O O . ASP A 1 179 ? 6.065 -3.637 0.808 1.00 95.94 179 ASP A O 1
ATOM 1373 N N . THR A 1 180 ? 4.998 -4.374 2.646 1.00 97.50 180 THR A N 1
ATOM 1374 C CA . THR A 1 180 ? 5.383 -5.780 2.486 1.00 97.50 180 THR A CA 1
ATOM 1375 C C . THR A 1 180 ? 4.800 -6.366 1.197 1.00 97.50 180 THR A C 1
ATOM 1377 O O . THR A 1 180 ? 5.512 -7.025 0.434 1.00 97.50 180 THR A O 1
ATOM 1380 N N . LEU A 1 181 ? 3.516 -6.108 0.915 1.00 97.62 181 LEU A N 1
ATOM 1381 C CA . LEU A 1 181 ? 2.867 -6.561 -0.319 1.00 97.62 181 LEU A CA 1
ATOM 1382 C C . LEU A 1 181 ? 3.475 -5.887 -1.555 1.00 97.62 181 LEU A C 1
ATOM 1384 O O . LEU A 1 181 ? 3.761 -6.577 -2.531 1.00 97.62 181 LEU A O 1
ATOM 1388 N N . CYS A 1 182 ? 3.752 -4.583 -1.502 1.00 96.19 182 CYS A N 1
ATOM 1389 C CA . CYS A 1 182 ? 4.444 -3.859 -2.571 1.00 96.19 182 CYS A CA 1
ATOM 1390 C C . CYS A 1 182 ? 5.792 -4.483 -2.896 1.00 96.19 182 CYS A C 1
ATOM 1392 O O . CYS A 1 182 ? 6.079 -4.750 -4.054 1.00 96.19 182 CYS A O 1
ATOM 1394 N N . SER A 1 183 ? 6.610 -4.743 -1.877 1.00 95.50 183 SER A N 1
ATOM 1395 C CA . SER A 1 183 ? 7.955 -5.292 -2.066 1.00 95.50 183 SER A CA 1
ATOM 1396 C C . SER A 1 183 ? 7.926 -6.707 -2.646 1.00 95.50 183 SER A C 1
ATOM 1398 O O . SER A 1 183 ? 8.843 -7.106 -3.359 1.00 95.50 183 SER A O 1
ATOM 1400 N N . ARG A 1 184 ? 6.865 -7.470 -2.354 1.00 97.75 184 ARG A N 1
ATOM 1401 C CA . ARG A 1 184 ? 6.690 -8.842 -2.840 1.00 97.75 184 ARG A CA 1
ATOM 1402 C C . ARG A 1 184 ? 6.105 -8.905 -4.247 1.00 97.75 184 ARG A C 1
ATOM 1404 O O . ARG A 1 184 ? 6.499 -9.765 -5.031 1.00 97.75 184 ARG A O 1
ATOM 1411 N N . TYR A 1 185 ? 5.137 -8.044 -4.549 1.00 97.75 185 TYR A N 1
ATOM 1412 C CA . TYR A 1 185 ? 4.327 -8.147 -5.759 1.00 97.75 185 TYR A CA 1
ATOM 1413 C C . TYR A 1 185 ? 4.564 -7.042 -6.767 1.00 97.75 185 TYR A C 1
ATOM 1415 O O . TYR A 1 185 ? 4.197 -7.267 -7.907 1.00 97.75 185 TYR A O 1
ATOM 1423 N N . LEU A 1 186 ? 5.183 -5.914 -6.434 1.00 96.69 186 LEU A N 1
ATOM 1424 C CA . LEU A 1 186 ? 5.411 -4.801 -7.360 1.00 96.69 186 LEU A CA 1
ATOM 1425 C C . LEU A 1 186 ? 6.904 -4.559 -7.565 1.00 96.69 186 LEU A C 1
ATOM 1427 O O . LEU A 1 186 ? 7.742 -4.943 -6.750 1.00 96.69 186 LEU A O 1
ATOM 1431 N N . SER A 1 187 ? 7.250 -3.933 -8.686 1.00 93.56 187 SER A N 1
ATOM 1432 C CA . SER A 1 187 ? 8.637 -3.573 -8.973 1.00 93.56 187 SER A CA 1
ATOM 1433 C C . SER A 1 187 ? 8.922 -2.202 -8.365 1.00 93.56 187 SER A C 1
ATOM 1435 O O . SER A 1 187 ? 8.376 -1.216 -8.860 1.00 93.56 187 SER A O 1
ATOM 1437 N N . PRO A 1 188 ? 9.778 -2.077 -7.335 1.00 89.88 188 PRO A N 1
ATOM 1438 C CA . PRO A 1 188 ? 9.950 -0.807 -6.646 1.00 89.88 188 PRO A CA 1
ATOM 1439 C C . PRO A 1 188 ? 10.466 0.286 -7.574 1.00 89.88 188 PRO A C 1
ATOM 1441 O O . PRO A 1 188 ? 10.160 1.430 -7.311 1.00 89.88 188 PRO A O 1
ATOM 1444 N N . SER A 1 189 ? 11.190 -0.027 -8.652 1.00 87.06 189 SER A N 1
ATOM 1445 C CA . SER A 1 189 ? 11.747 0.936 -9.616 1.00 87.06 189 SER A CA 1
ATOM 1446 C C . SER A 1 189 ? 10.728 1.600 -10.549 1.00 87.06 189 SER A C 1
ATOM 1448 O O . SER A 1 189 ? 11.072 2.577 -11.213 1.00 87.06 189 SER A O 1
ATOM 1450 N N . LEU A 1 190 ? 9.502 1.084 -10.631 1.00 89.19 190 LEU A N 1
ATOM 1451 C CA . LEU A 1 190 ? 8.481 1.581 -11.550 1.00 89.19 190 LEU A CA 1
ATOM 1452 C C . LEU A 1 190 ? 7.455 2.438 -10.801 1.00 89.19 190 LEU A C 1
ATOM 1454 O O . LEU A 1 190 ? 7.031 2.109 -9.691 1.00 89.19 190 LEU A O 1
ATOM 1458 N N . ALA A 1 191 ? 7.024 3.533 -11.427 1.00 90.31 191 ALA A N 1
ATOM 1459 C CA . ALA A 1 191 ? 5.882 4.298 -10.935 1.00 90.31 191 ALA A CA 1
ATOM 1460 C C . ALA A 1 191 ? 4.602 3.448 -11.008 1.00 90.31 191 ALA A C 1
ATOM 1462 O O . ALA A 1 191 ? 4.521 2.526 -11.817 1.00 90.31 191 ALA A O 1
ATOM 1463 N N . LEU A 1 192 ? 3.592 3.773 -10.191 1.00 91.38 192 LEU A N 1
ATOM 1464 C CA . LEU A 1 192 ? 2.345 2.996 -10.109 1.00 91.38 192 LEU A CA 1
ATOM 1465 C C . LEU A 1 192 ? 1.650 2.841 -11.477 1.00 91.38 192 LEU A C 1
ATOM 1467 O O . LEU A 1 192 ? 1.181 1.756 -11.788 1.00 91.38 192 LEU A O 1
ATOM 1471 N N . SER A 1 193 ? 1.664 3.883 -12.316 1.00 91.50 193 SER A N 1
ATOM 1472 C CA . SER A 1 193 ? 1.096 3.874 -13.677 1.00 91.50 193 SER A CA 1
ATOM 1473 C C . SER A 1 193 ? 1.838 2.979 -14.675 1.00 91.50 193 SER A C 1
ATOM 1475 O O . SER A 1 193 ? 1.323 2.716 -15.755 1.00 91.50 193 SER A O 1
ATOM 1477 N N . HIS A 1 194 ? 3.059 2.556 -14.346 1.00 92.88 194 HIS A N 1
ATOM 1478 C CA . HIS A 1 194 ? 3.882 1.662 -15.163 1.00 92.88 194 HIS A CA 1
ATOM 1479 C C . HIS A 1 194 ? 3.988 0.259 -14.560 1.00 92.88 194 HIS A C 1
ATOM 1481 O O . HIS A 1 194 ? 4.759 -0.562 -15.055 1.00 92.88 194 HIS A O 1
ATOM 1487 N N . GLN A 1 195 ? 3.273 -0.012 -13.467 1.00 95.12 195 GLN A N 1
ATOM 1488 C CA . GLN A 1 195 ? 3.173 -1.363 -12.936 1.00 95.12 195 GLN A CA 1
ATOM 1489 C C . GLN A 1 195 ? 2.247 -2.195 -13.817 1.00 95.12 195 GLN A C 1
ATOM 1491 O O . GLN A 1 195 ? 1.352 -1.680 -14.483 1.00 95.12 195 GLN A O 1
ATOM 1496 N N . ASP A 1 196 ? 2.456 -3.502 -13.771 1.00 96.62 196 ASP A N 1
ATOM 1497 C CA . ASP A 1 196 ? 1.510 -4.455 -14.325 1.00 96.62 196 ASP A CA 1
ATOM 1498 C C . ASP A 1 196 ? 0.200 -4.430 -13.516 1.00 96.62 196 ASP A C 1
ATOM 1500 O O . ASP A 1 196 ? 0.227 -4.522 -12.282 1.00 96.62 196 ASP A O 1
ATOM 1504 N N . GLN A 1 197 ? -0.933 -4.283 -14.207 1.00 96.50 197 GLN A N 1
ATOM 1505 C CA . GLN A 1 197 ? -2.236 -4.112 -13.563 1.00 96.50 197 GLN A CA 1
ATOM 1506 C C . GLN A 1 197 ? -2.653 -5.361 -12.776 1.00 96.50 197 GLN A C 1
ATOM 1508 O O . GLN A 1 197 ? -3.156 -5.227 -11.664 1.00 96.50 197 GLN A O 1
ATOM 1513 N N . GLU A 1 198 ? -2.367 -6.567 -13.278 1.00 97.75 198 GLU A N 1
ATOM 1514 C CA . GLU A 1 198 ? -2.696 -7.821 -12.586 1.00 97.75 198 GLU A CA 1
ATOM 1515 C C . GLU A 1 198 ? -1.934 -7.925 -11.255 1.00 97.75 198 GLU A C 1
ATOM 1517 O O . GLU A 1 198 ? -2.487 -8.308 -10.219 1.00 97.75 198 GLU A O 1
ATOM 1522 N N . ARG A 1 199 ? -0.659 -7.512 -11.241 1.00 97.69 199 ARG A N 1
ATOM 1523 C CA . ARG A 1 199 ? 0.145 -7.447 -10.010 1.00 97.69 199 ARG A CA 1
ATOM 1524 C C . ARG A 1 199 ? -0.404 -6.419 -9.018 1.00 97.69 199 ARG A C 1
ATOM 1526 O O . ARG A 1 199 ? -0.402 -6.688 -7.815 1.00 97.69 199 ARG A O 1
ATOM 1533 N N . VAL A 1 200 ? -0.877 -5.269 -9.497 1.00 97.00 200 VAL A N 1
ATOM 1534 C CA . VAL A 1 200 ? -1.512 -4.234 -8.663 1.00 97.00 200 VAL A CA 1
ATOM 1535 C C . VAL A 1 200 ? -2.838 -4.737 -8.079 1.00 97.00 200 VAL A C 1
ATOM 1537 O O . VAL A 1 200 ? -3.037 -4.653 -6.865 1.00 97.00 200 VAL A O 1
ATOM 1540 N N . ASP A 1 201 ? -3.694 -5.355 -8.889 1.00 96.88 201 ASP A N 1
ATOM 1541 C CA . ASP A 1 201 ? -4.970 -5.933 -8.450 1.00 96.88 201 ASP A CA 1
ATOM 1542 C C . ASP A 1 201 ? -4.765 -7.062 -7.436 1.00 96.88 201 ASP A C 1
ATOM 1544 O O . ASP A 1 201 ? -5.512 -7.192 -6.462 1.00 96.88 201 ASP A O 1
ATOM 1548 N N . LYS A 1 202 ? -3.686 -7.838 -7.584 1.00 97.81 202 LYS A N 1
ATOM 1549 C CA . LYS A 1 202 ? -3.285 -8.849 -6.603 1.00 97.81 202 LYS A CA 1
ATOM 1550 C C . LYS A 1 202 ? -2.908 -8.236 -5.256 1.00 97.81 202 LYS A C 1
ATOM 1552 O O . LYS A 1 202 ? -3.270 -8.794 -4.219 1.00 97.81 202 LYS A O 1
ATOM 1557 N N . VAL A 1 203 ? -2.220 -7.090 -5.244 1.00 98.00 203 VAL A N 1
ATOM 1558 C CA . VAL A 1 203 ? -1.951 -6.340 -4.003 1.00 98.00 203 VAL A CA 1
ATOM 1559 C C . VAL A 1 203 ? -3.259 -5.865 -3.376 1.00 98.00 203 VAL A C 1
ATOM 1561 O O . VAL A 1 203 ? -3.442 -6.065 -2.174 1.00 98.00 203 VAL A O 1
ATOM 1564 N N . TYR A 1 204 ? -4.183 -5.307 -4.167 1.00 97.25 204 TYR A N 1
ATOM 1565 C CA . TYR A 1 204 ? -5.493 -4.873 -3.668 1.00 97.25 204 TYR A CA 1
ATOM 1566 C C . TYR A 1 204 ? -6.321 -6.027 -3.097 1.00 97.25 204 TYR A C 1
ATOM 1568 O O . TYR A 1 204 ? -6.884 -5.911 -2.011 1.00 97.25 204 TYR A O 1
ATOM 1576 N N . THR A 1 205 ? -6.322 -7.174 -3.766 1.00 97.38 205 THR A N 1
ATOM 1577 C CA . THR A 1 205 ? -6.999 -8.382 -3.282 1.00 97.38 205 THR A CA 1
ATOM 1578 C C . THR A 1 205 ? -6.416 -8.823 -1.937 1.00 97.38 205 THR A C 1
ATOM 1580 O O . THR A 1 205 ? -7.145 -8.988 -0.962 1.00 97.38 205 THR A O 1
ATOM 1583 N N . LYS A 1 206 ? -5.081 -8.923 -1.834 1.00 98.06 206 LYS A N 1
ATOM 1584 C CA . LYS A 1 206 ? -4.405 -9.345 -0.595 1.00 98.06 206 LYS A CA 1
ATOM 1585 C C . LYS A 1 206 ? -4.539 -8.361 0.560 1.00 98.06 206 LYS A C 1
ATOM 1587 O O . LYS A 1 206 ? -4.596 -8.791 1.714 1.00 98.06 206 LYS A O 1
ATOM 1592 N N . ILE A 1 207 ? -4.589 -7.058 0.287 1.00 97.62 207 ILE A N 1
ATOM 1593 C CA . ILE A 1 207 ? -4.815 -6.078 1.351 1.00 97.62 207 ILE A CA 1
ATOM 1594 C C . ILE A 1 207 ? -6.277 -6.092 1.814 1.00 97.62 207 ILE A C 1
ATOM 1596 O O . ILE A 1 207 ? -6.499 -5.982 3.013 1.00 97.62 207 ILE A O 1
ATOM 1600 N N . CYS A 1 208 ? -7.252 -6.325 0.927 1.00 96.81 208 CYS A N 1
ATOM 1601 C CA . CYS A 1 208 ? -8.662 -6.460 1.312 1.00 96.81 208 CYS A CA 1
ATOM 1602 C C . CYS A 1 208 ? -8.935 -7.732 2.125 1.00 96.81 208 CYS A C 1
ATOM 1604 O O . CYS A 1 208 ? -9.723 -7.685 3.062 1.00 96.81 208 CYS A O 1
ATOM 1606 N N . GLU A 1 209 ? -8.236 -8.837 1.834 1.00 96.94 209 GLU A N 1
ATOM 1607 C CA . GLU A 1 209 ? -8.255 -10.0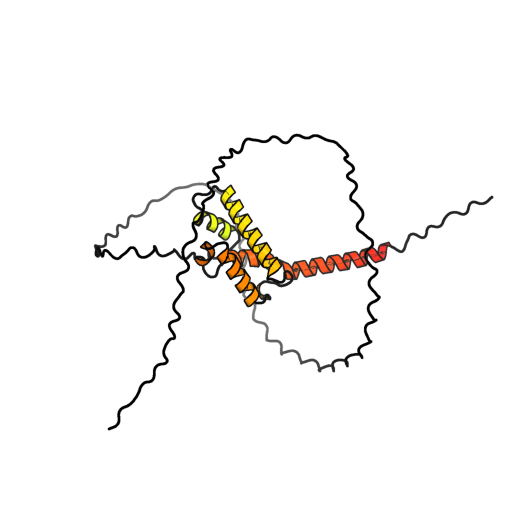41 2.683 1.00 96.94 209 GLU A CA 1
ATOM 1608 C C . GLU A 1 209 ? -7.768 -9.740 4.114 1.00 96.94 209 GLU A C 1
ATOM 1610 O O . GLU A 1 209 ? -8.270 -10.317 5.072 1.00 96.94 209 GLU A O 1
ATOM 1615 N N . THR A 1 210 ? -6.787 -8.839 4.267 1.00 97.19 210 THR A N 1
ATOM 1616 C CA . THR A 1 210 ? -6.217 -8.486 5.582 1.00 97.19 210 THR A CA 1
ATOM 1617 C C . THR A 1 210 ? -7.035 -7.405 6.299 1.00 97.19 210 THR A C 1
ATOM 1619 O O . THR A 1 210 ? -7.153 -7.429 7.519 1.00 97.19 210 THR A O 1
ATOM 1622 N N . PHE A 1 211 ? -7.607 -6.459 5.550 1.00 96.56 211 PHE A N 1
ATOM 1623 C CA . PHE A 1 211 ? -8.367 -5.318 6.060 1.00 96.56 211 PHE A CA 1
ATOM 1624 C C . PHE A 1 211 ? -9.736 -5.244 5.364 1.00 96.56 211 PHE A C 1
ATOM 1626 O O . PHE A 1 211 ? -9.897 -4.489 4.399 1.00 96.56 211 PHE A O 1
ATOM 1633 N N . PRO A 1 212 ? -10.746 -5.993 5.849 1.00 95.25 212 PRO A N 1
ATOM 1634 C CA . PRO A 1 212 ? -12.039 -6.126 5.172 1.00 95.25 212 PRO A CA 1
ATOM 1635 C C . PRO A 1 212 ? -12.804 -4.810 4.982 1.00 95.25 212 PRO A C 1
ATOM 1637 O O . PRO A 1 212 ? -13.585 -4.676 4.042 1.00 95.25 212 PRO A O 1
ATOM 1640 N N . TRP A 1 213 ? -12.561 -3.806 5.831 1.00 94.75 213 TRP A N 1
ATOM 1641 C CA . TRP A 1 213 ? -13.180 -2.481 5.710 1.00 94.75 213 TRP A CA 1
ATOM 1642 C C . TRP A 1 213 ? -12.819 -1.773 4.392 1.00 94.75 213 TRP A C 1
ATOM 1644 O O . TRP A 1 213 ? -13.586 -0.937 3.914 1.00 94.75 213 TRP A O 1
ATOM 1654 N N . LEU A 1 214 ? -11.694 -2.127 3.756 1.00 95.75 214 LEU A N 1
ATOM 1655 C CA . LEU A 1 214 ? -11.306 -1.565 2.459 1.00 95.75 214 LEU A CA 1
ATOM 1656 C C . LEU A 1 214 ? -12.299 -1.908 1.351 1.00 95.75 214 LEU A C 1
ATOM 1658 O O . LEU A 1 214 ? -12.443 -1.111 0.429 1.00 95.75 214 LEU A O 1
ATOM 1662 N N . ALA A 1 215 ? -13.014 -3.032 1.453 1.00 93.75 215 ALA A N 1
ATOM 1663 C CA . ALA A 1 215 ? -14.034 -3.415 0.478 1.00 93.75 215 ALA A CA 1
ATOM 1664 C C . ALA A 1 215 ? -15.231 -2.442 0.460 1.00 93.75 215 ALA A C 1
ATOM 1666 O O . ALA A 1 215 ? -15.975 -2.385 -0.515 1.00 93.75 215 ALA A O 1
ATOM 1667 N N . GLN A 1 216 ? -15.411 -1.656 1.528 1.00 93.69 216 GLN A N 1
ATOM 1668 C CA . GLN A 1 216 ? -16.441 -0.615 1.620 1.00 93.69 216 GLN A CA 1
ATOM 1669 C C . GLN A 1 216 ? -15.981 0.721 1.018 1.00 93.69 216 GLN A C 1
ATOM 1671 O O . GLN A 1 216 ? -16.800 1.615 0.789 1.00 93.69 216 GLN A O 1
ATOM 1676 N N . CYS A 1 217 ? -14.675 0.871 0.778 1.00 94.38 217 CYS A N 1
ATOM 1677 C CA . CYS A 1 217 ? -14.091 2.064 0.184 1.00 94.38 217 CYS A CA 1
ATOM 1678 C C . CYS A 1 217 ? -14.135 1.968 -1.336 1.00 94.38 217 CYS A C 1
ATOM 1680 O O . CYS A 1 217 ? -13.658 1.004 -1.934 1.00 94.38 217 CYS A O 1
ATOM 1682 N N . GLU A 1 218 ? -14.640 3.018 -1.971 1.00 93.50 218 GLU A N 1
ATOM 1683 C CA . GLU A 1 218 ? -14.693 3.092 -3.424 1.00 93.50 218 GLU A CA 1
ATOM 1684 C C . GLU A 1 218 ? -13.288 2.952 -4.037 1.00 93.50 218 GLU A C 1
ATOM 1686 O O . GLU A 1 218 ? -12.347 3.658 -3.653 1.00 93.50 218 GLU A O 1
ATOM 1691 N N . HIS A 1 219 ? -13.136 1.996 -4.959 1.00 92.06 219 HIS A N 1
ATOM 1692 C CA . HIS A 1 219 ? -11.878 1.680 -5.647 1.00 92.06 219 HIS A CA 1
ATOM 1693 C C . HIS A 1 219 ? -10.664 1.464 -4.725 1.00 92.06 219 HIS A C 1
ATOM 1695 O O . HIS A 1 219 ? -9.526 1.661 -5.153 1.00 92.06 219 HIS A O 1
ATOM 1701 N N . HIS A 1 220 ? -10.873 1.091 -3.457 1.00 94.75 220 HIS A N 1
ATOM 1702 C CA . HIS A 1 220 ? -9.792 0.920 -2.478 1.00 94.75 220 HIS A CA 1
ATOM 1703 C C . HIS A 1 220 ? -8.878 2.158 -2.386 1.00 94.75 220 HIS A C 1
ATOM 1705 O O . HIS A 1 220 ? -7.658 2.048 -2.209 1.00 94.75 220 HIS A O 1
ATOM 1711 N N . TRP A 1 221 ? -9.460 3.359 -2.522 1.00 95.69 221 TRP A N 1
ATOM 1712 C CA . TRP A 1 221 ? -8.702 4.607 -2.610 1.00 95.69 221 TRP A CA 1
ATOM 1713 C C . TRP A 1 221 ? -7.670 4.825 -1.484 1.00 95.69 221 TRP A C 1
ATOM 1715 O O . TRP A 1 221 ? -6.614 5.381 -1.799 1.00 95.69 221 TRP A O 1
ATOM 1725 N N . PRO A 1 222 ? -7.864 4.376 -0.220 1.00 96.94 222 PRO A N 1
ATOM 1726 C CA . PRO A 1 222 ? -6.850 4.558 0.819 1.00 96.94 222 PRO A CA 1
ATOM 1727 C C . PRO A 1 222 ? -5.554 3.814 0.492 1.00 96.94 222 PRO A C 1
ATOM 1729 O O . PRO A 1 222 ? -4.460 4.371 0.600 1.00 96.94 222 PRO A O 1
ATOM 1732 N N . ALA A 1 223 ? -5.676 2.574 0.008 1.00 97.00 223 ALA A N 1
ATOM 1733 C CA . ALA A 1 223 ? -4.538 1.791 -0.449 1.00 97.00 223 ALA A CA 1
ATOM 1734 C C . ALA A 1 223 ? -3.893 2.440 -1.680 1.00 97.00 223 ALA A C 1
ATOM 1736 O O . ALA A 1 223 ? -2.672 2.573 -1.724 1.00 97.00 223 ALA A O 1
ATOM 1737 N N . ALA A 1 224 ? -4.689 2.928 -2.638 1.00 95.62 224 ALA A N 1
ATOM 1738 C CA . ALA A 1 224 ? -4.173 3.622 -3.818 1.00 95.62 224 ALA A CA 1
ATOM 1739 C C . ALA A 1 224 ? -3.362 4.884 -3.469 1.00 95.62 224 ALA A C 1
ATOM 1741 O O . ALA A 1 224 ? -2.265 5.062 -3.992 1.00 95.62 224 ALA A O 1
ATOM 1742 N N . VAL A 1 225 ? -3.840 5.721 -2.540 1.00 95.69 225 VAL A N 1
ATOM 1743 C CA . VAL A 1 225 ? -3.122 6.926 -2.078 1.00 95.69 225 VAL A CA 1
ATOM 1744 C C . VAL A 1 225 ? -1.795 6.555 -1.410 1.00 95.69 225 VAL A C 1
ATOM 1746 O O . VAL A 1 225 ? -0.755 7.152 -1.707 1.00 95.69 225 VAL A O 1
ATOM 1749 N N . CYS A 1 226 ? -1.794 5.542 -0.538 1.00 95.25 226 CYS A N 1
ATOM 1750 C CA . CYS A 1 226 ? -0.573 5.079 0.120 1.00 95.25 226 CYS A CA 1
ATOM 1751 C C . CYS A 1 226 ? 0.436 4.470 -0.870 1.00 95.25 226 CYS A C 1
ATOM 1753 O O . CYS A 1 226 ? 1.637 4.735 -0.753 1.00 95.25 226 CYS A O 1
ATOM 1755 N N . LEU A 1 227 ? -0.041 3.701 -1.856 1.00 94.75 227 LEU A N 1
ATOM 1756 C CA . LEU A 1 227 ? 0.771 3.147 -2.944 1.00 94.75 227 LEU A CA 1
ATOM 1757 C C . LEU A 1 227 ? 1.371 4.245 -3.812 1.00 94.75 227 LEU A C 1
ATOM 1759 O O . LEU A 1 227 ? 2.571 4.228 -4.093 1.00 94.75 227 LEU A O 1
ATOM 1763 N N . GLN A 1 228 ? 0.555 5.225 -4.196 1.00 93.00 228 GLN A N 1
ATOM 1764 C CA . GLN A 1 228 ? 0.989 6.345 -5.011 1.00 93.00 228 GLN A CA 1
ATOM 1765 C C . GLN A 1 228 ? 2.120 7.094 -4.311 1.00 93.00 228 GLN A C 1
ATOM 1767 O O . GLN A 1 228 ? 3.172 7.256 -4.913 1.00 93.00 228 GLN A O 1
ATOM 1772 N N . GLY A 1 229 ? 1.981 7.446 -3.028 1.00 91.00 229 GLY A N 1
ATOM 1773 C CA . GLY A 1 229 ? 3.043 8.131 -2.279 1.00 91.00 229 GLY A CA 1
ATOM 1774 C C . GLY A 1 229 ? 4.360 7.344 -2.177 1.00 91.00 229 GLY A C 1
ATOM 1775 O O . GLY A 1 229 ? 5.439 7.940 -2.123 1.00 91.00 229 GLY A O 1
ATOM 1776 N N . LYS A 1 230 ? 4.296 6.007 -2.182 1.00 89.62 230 LYS A N 1
ATOM 1777 C CA . LYS A 1 230 ? 5.479 5.130 -2.164 1.00 89.62 230 LYS A CA 1
ATOM 1778 C C . LYS A 1 230 ? 6.145 5.028 -3.539 1.00 89.62 230 LYS A C 1
ATOM 1780 O O . LYS A 1 230 ? 7.364 5.163 -3.624 1.00 89.62 230 LYS A O 1
ATOM 1785 N N . LEU A 1 231 ? 5.367 4.823 -4.602 1.00 89.62 231 LEU A N 1
ATOM 1786 C CA . LEU A 1 231 ? 5.889 4.534 -5.943 1.00 89.62 231 LEU A CA 1
ATOM 1787 C C . LEU A 1 231 ? 6.111 5.780 -6.814 1.00 89.62 231 LEU A C 1
ATOM 1789 O O . LEU A 1 231 ? 6.947 5.727 -7.713 1.00 89.62 231 LEU A O 1
ATOM 1793 N N . HIS A 1 232 ? 5.450 6.916 -6.544 1.00 77.31 232 HIS A N 1
ATOM 1794 C CA . HIS A 1 232 ? 5.667 8.167 -7.298 1.00 77.31 232 HIS A CA 1
ATOM 1795 C C . HIS A 1 232 ? 7.124 8.627 -7.266 1.00 77.31 232 HIS A C 1
ATOM 1797 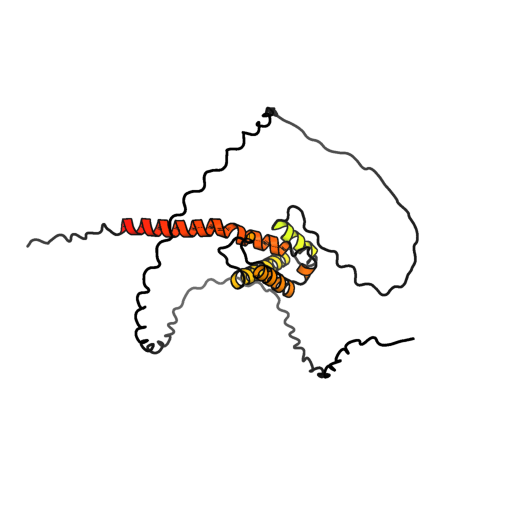O O . HIS A 1 232 ? 7.620 9.227 -8.212 1.00 77.31 232 HIS A O 1
ATOM 1803 N N . ASN A 1 233 ? 7.821 8.336 -6.171 1.00 63.94 233 ASN A N 1
ATOM 1804 C CA . ASN A 1 233 ? 9.185 8.797 -5.969 1.00 63.94 233 ASN A CA 1
ATOM 1805 C C . ASN A 1 233 ? 10.228 7.914 -6.650 1.00 63.94 233 ASN A C 1
ATOM 1807 O O . ASN A 1 233 ? 11.406 8.260 -6.623 1.00 63.94 233 ASN A O 1
ATOM 1811 N N . SER A 1 234 ? 9.848 6.767 -7.214 1.00 60.47 234 SER A N 1
ATOM 1812 C CA . SER A 1 234 ? 10.849 5.761 -7.537 1.00 60.47 234 SER A CA 1
ATOM 1813 C C . SER A 1 234 ? 11.557 5.979 -8.864 1.00 60.47 234 SER A C 1
ATOM 1815 O O . SER A 1 234 ? 12.761 5.781 -8.924 1.00 60.47 234 SER A O 1
ATOM 1817 N N . THR A 1 235 ? 10.899 6.490 -9.902 1.00 57.34 235 THR A N 1
ATOM 1818 C CA . THR A 1 235 ? 11.602 6.828 -11.151 1.00 57.34 235 THR A CA 1
ATOM 1819 C C . THR A 1 235 ? 12.588 7.978 -10.944 1.00 57.34 235 THR A C 1
ATOM 1821 O O . THR A 1 235 ? 13.743 7.866 -11.342 1.00 57.34 235 THR A O 1
ATOM 1824 N N . ALA A 1 236 ? 12.196 9.037 -10.231 1.00 59.53 236 ALA A N 1
ATOM 1825 C CA . ALA A 1 236 ? 13.091 10.158 -9.941 1.00 59.53 236 ALA A CA 1
ATOM 1826 C C . ALA A 1 236 ? 14.209 9.785 -8.947 1.00 59.53 236 ALA A C 1
ATOM 1828 O O . ALA A 1 236 ? 15.386 10.005 -9.231 1.00 59.53 236 ALA A O 1
ATOM 1829 N N . ARG A 1 237 ? 13.881 9.154 -7.807 1.00 60.00 237 ARG A N 1
ATOM 1830 C CA . ARG A 1 237 ? 14.887 8.809 -6.784 1.00 60.00 237 ARG A CA 1
ATOM 1831 C C . ARG A 1 237 ? 15.762 7.618 -7.155 1.00 60.00 237 ARG A C 1
ATOM 1833 O O . ARG A 1 237 ? 16.893 7.555 -6.677 1.00 60.00 237 ARG A O 1
ATOM 1840 N N . ALA A 1 238 ? 15.282 6.654 -7.944 1.00 62.72 238 ALA A N 1
ATOM 1841 C CA . ALA A 1 238 ? 16.135 5.561 -8.413 1.00 62.72 238 ALA A CA 1
ATOM 1842 C C . ALA A 1 238 ? 17.154 6.075 -9.432 1.00 62.72 238 ALA A C 1
ATOM 1844 O O . ALA A 1 238 ? 18.328 5.712 -9.336 1.00 62.72 238 ALA A O 1
ATOM 1845 N N . VAL A 1 239 ? 16.737 6.971 -10.336 1.00 66.19 239 VAL A N 1
ATOM 1846 C CA . VAL A 1 239 ? 17.662 7.679 -11.228 1.00 66.19 239 VAL A CA 1
ATOM 1847 C C . VAL A 1 239 ? 18.660 8.483 -10.398 1.00 66.19 239 VAL A C 1
ATOM 1849 O O . VAL A 1 239 ? 19.855 8.262 -10.549 1.00 66.19 239 VAL A O 1
ATOM 1852 N N . GLU A 1 240 ? 18.212 9.288 -9.436 1.00 73.31 240 GLU A N 1
ATOM 1853 C CA . GLU A 1 240 ? 19.106 10.088 -8.589 1.00 73.31 240 GLU A CA 1
ATOM 1854 C C . GLU A 1 240 ? 20.083 9.248 -7.741 1.00 73.31 240 GLU A C 1
ATOM 1856 O O . GLU A 1 240 ? 21.272 9.547 -7.663 1.00 73.31 240 GLU A O 1
ATOM 1861 N N . LYS A 1 241 ? 19.638 8.141 -7.133 1.00 74.56 241 LYS A N 1
ATOM 1862 C CA . LYS A 1 241 ? 20.544 7.240 -6.398 1.00 74.56 241 LYS A CA 1
ATOM 1863 C C . LYS A 1 241 ? 21.543 6.552 -7.320 1.00 74.56 241 LYS A C 1
ATOM 1865 O O . LYS A 1 241 ? 22.693 6.352 -6.926 1.00 74.56 241 LYS A O 1
ATOM 1870 N N . SER A 1 242 ? 21.121 6.163 -8.523 1.00 71.88 242 SER A N 1
ATOM 1871 C CA . SER A 1 242 ? 22.017 5.557 -9.510 1.00 71.88 242 SER A CA 1
ATOM 1872 C C . SER A 1 242 ? 23.071 6.559 -9.989 1.00 71.88 242 SER A C 1
ATOM 1874 O O . SER A 1 242 ? 24.258 6.230 -9.978 1.00 71.88 242 SER A O 1
ATOM 1876 N N . THR A 1 243 ? 22.681 7.802 -10.284 1.00 80.12 243 THR A N 1
ATOM 1877 C CA . THR A 1 243 ? 23.605 8.866 -10.689 1.00 80.12 243 THR A CA 1
ATOM 1878 C C . THR A 1 243 ? 24.540 9.257 -9.552 1.00 80.12 243 THR A C 1
ATOM 1880 O O . THR A 1 243 ? 25.735 9.375 -9.792 1.00 80.12 243 THR A O 1
ATOM 1883 N N . GLN A 1 244 ? 24.067 9.342 -8.304 1.00 82.75 244 GLN A N 1
ATOM 1884 C CA . GLN A 1 244 ? 24.933 9.557 -7.136 1.00 82.75 244 GLN A CA 1
ATOM 1885 C C . GLN A 1 244 ? 25.941 8.417 -6.934 1.00 82.75 244 GLN A C 1
ATOM 1887 O O . GLN A 1 244 ? 27.099 8.669 -6.599 1.00 82.75 244 GLN A O 1
ATOM 1892 N N . LYS A 1 245 ? 25.543 7.157 -7.150 1.00 82.94 245 LYS A N 1
ATOM 1893 C CA . LYS A 1 245 ? 26.449 6.006 -7.019 1.00 82.94 245 LYS A CA 1
ATOM 1894 C C . LYS A 1 245 ? 27.516 5.999 -8.119 1.00 82.94 245 LYS A C 1
ATOM 1896 O O . LYS A 1 245 ? 28.679 5.736 -7.821 1.00 82.94 245 LYS A O 1
ATOM 1901 N N . ILE A 1 246 ? 27.138 6.343 -9.352 1.00 82.38 246 ILE A N 1
ATOM 1902 C CA . ILE A 1 246 ? 28.064 6.506 -10.483 1.00 82.38 246 ILE A CA 1
ATOM 1903 C C . ILE A 1 246 ? 29.004 7.693 -10.238 1.00 82.38 246 ILE A C 1
ATOM 1905 O O . ILE A 1 246 ? 30.218 7.541 -10.348 1.00 82.38 246 ILE A O 1
ATOM 1909 N N . ALA A 1 247 ? 28.476 8.845 -9.819 1.00 83.50 247 ALA A N 1
ATOM 1910 C CA . ALA A 1 247 ? 29.266 10.030 -9.492 1.00 83.50 247 ALA A CA 1
ATOM 1911 C C . ALA A 1 247 ? 30.277 9.751 -8.369 1.00 83.50 247 ALA A C 1
ATOM 1913 O O . ALA A 1 247 ? 31.438 10.138 -8.472 1.00 83.50 247 ALA A O 1
ATOM 1914 N N . LYS A 1 248 ? 29.878 9.010 -7.326 1.00 85.12 248 LYS A N 1
ATOM 1915 C CA . LYS A 1 248 ? 30.776 8.616 -6.231 1.00 85.12 248 LYS A CA 1
ATOM 1916 C C . LYS A 1 248 ? 31.855 7.628 -6.681 1.00 85.12 248 LYS A C 1
ATOM 1918 O O . LYS A 1 248 ? 32.990 7.733 -6.224 1.00 85.12 248 LYS A O 1
ATOM 1923 N N . ALA A 1 249 ? 31.532 6.698 -7.581 1.00 78.56 249 ALA A N 1
ATOM 1924 C CA . ALA A 1 249 ? 32.516 5.785 -8.162 1.00 78.56 249 ALA A CA 1
ATOM 1925 C C . ALA A 1 249 ? 33.543 6.531 -9.034 1.00 78.56 249 ALA A C 1
ATOM 1927 O O . ALA A 1 249 ? 34.741 6.291 -8.903 1.00 78.56 249 ALA A O 1
ATOM 1928 N N . LEU A 1 250 ? 33.095 7.487 -9.855 1.00 75.50 250 LEU A N 1
ATOM 1929 C CA . LEU A 1 250 ? 33.974 8.325 -10.679 1.00 75.50 250 LEU A CA 1
ATOM 1930 C C . LEU A 1 250 ? 34.858 9.252 -9.828 1.00 75.50 250 LEU A C 1
ATOM 1932 O O . LEU A 1 250 ? 36.055 9.362 -10.083 1.00 75.50 250 LEU A O 1
ATOM 1936 N N . ALA A 1 251 ? 34.305 9.856 -8.772 1.00 76.50 251 ALA A N 1
ATOM 1937 C CA . ALA A 1 251 ? 35.071 10.686 -7.843 1.00 76.50 251 ALA A CA 1
ATOM 1938 C C . ALA A 1 251 ? 36.110 9.874 -7.044 1.00 76.50 251 ALA A C 1
ATOM 1940 O O . ALA A 1 251 ? 37.227 10.339 -6.832 1.00 76.50 251 ALA A O 1
ATOM 1941 N N . GLY A 1 252 ? 35.779 8.641 -6.638 1.00 66.56 252 GLY A N 1
ATOM 1942 C CA . GLY A 1 252 ? 36.698 7.758 -5.910 1.00 66.56 252 GLY A CA 1
ATOM 1943 C C . GLY A 1 252 ? 37.878 7.256 -6.750 1.00 66.56 252 GLY A C 1
ATOM 1944 O O . GLY A 1 252 ? 38.981 7.107 -6.226 1.00 66.56 252 GLY A O 1
ATOM 1945 N N . VAL A 1 253 ? 37.683 7.054 -8.058 1.00 57.75 253 VAL A N 1
ATOM 1946 C CA . VAL A 1 253 ? 38.753 6.645 -8.989 1.00 57.75 253 VAL A CA 1
ATOM 1947 C C . VAL A 1 253 ? 39.796 7.753 -9.188 1.00 57.75 253 VAL A C 1
ATOM 1949 O O . VAL A 1 253 ? 40.981 7.458 -9.326 1.00 57.75 253 VAL A O 1
ATOM 1952 N N . ALA A 1 254 ? 39.404 9.028 -9.110 1.00 55.78 254 ALA A N 1
ATOM 1953 C CA . ALA A 1 254 ? 40.331 10.151 -9.268 1.00 55.78 254 ALA A CA 1
ATOM 1954 C C . ALA A 1 254 ? 41.269 10.369 -8.058 1.00 55.78 254 ALA A C 1
ATOM 1956 O O . ALA A 1 254 ? 42.343 10.950 -8.210 1.00 55.78 254 ALA A O 1
ATOM 1957 N N . SER A 1 255 ? 40.916 9.886 -6.860 1.00 54.56 255 SER A N 1
ATOM 1958 C CA . SER A 1 255 ? 41.706 10.117 -5.634 1.00 54.56 255 SER A CA 1
ATOM 1959 C C . SER A 1 255 ? 42.734 9.023 -5.302 1.00 54.56 255 SER A C 1
ATOM 1961 O O . SER A 1 255 ? 43.541 9.210 -4.393 1.00 54.56 255 SER A O 1
ATOM 1963 N N . GLY A 1 256 ? 42.756 7.898 -6.027 1.00 52.53 256 GLY A N 1
ATOM 1964 C CA . GLY A 1 256 ? 43.639 6.757 -5.733 1.00 52.53 256 GLY A CA 1
ATOM 1965 C C . GLY A 1 256 ? 45.062 6.826 -6.311 1.00 52.53 256 GLY A C 1
ATOM 1966 O O . GLY A 1 256 ? 45.919 6.048 -5.902 1.00 52.53 256 GLY A O 1
ATOM 1967 N N . ALA A 1 257 ? 45.355 7.746 -7.236 1.00 53.75 257 ALA A N 1
ATOM 1968 C CA . ALA A 1 257 ? 46.592 7.707 -8.032 1.00 53.75 257 ALA A CA 1
ATOM 1969 C C . ALA A 1 257 ? 47.790 8.506 -7.465 1.00 53.75 257 ALA A C 1
ATOM 1971 O O . ALA A 1 257 ? 48.831 8.585 -8.111 1.00 53.75 257 ALA A O 1
ATOM 1972 N N . ARG A 1 258 ? 47.696 9.106 -6.267 1.00 53.22 258 ARG A N 1
ATOM 1973 C CA . ARG A 1 258 ? 48.782 9.928 -5.685 1.00 53.22 258 ARG A CA 1
ATOM 1974 C C . ARG A 1 258 ? 49.166 9.515 -4.262 1.00 53.22 258 ARG A C 1
ATOM 1976 O O . ARG A 1 258 ? 49.071 10.302 -3.329 1.00 53.22 258 ARG A O 1
ATOM 1983 N N . ARG A 1 259 ? 49.664 8.292 -4.083 1.00 52.06 259 ARG A N 1
ATOM 1984 C CA . ARG A 1 259 ? 50.566 7.971 -2.959 1.00 52.06 259 ARG A CA 1
ATOM 1985 C C . ARG A 1 259 ? 51.770 7.184 -3.466 1.00 52.06 259 ARG A C 1
ATOM 1987 O O . ARG A 1 259 ? 51.966 6.021 -3.136 1.00 52.06 259 ARG A O 1
ATOM 1994 N N . GLY A 1 260 ? 52.591 7.856 -4.273 1.00 53.75 260 GLY A N 1
ATOM 1995 C CA . GLY A 1 260 ? 53.989 7.476 -4.445 1.00 53.75 260 GLY A CA 1
ATOM 1996 C C . GLY A 1 260 ? 54.706 7.666 -3.111 1.00 53.75 260 GLY A C 1
ATOM 1997 O O . GLY A 1 260 ? 55.041 8.784 -2.734 1.00 53.75 260 GLY A O 1
ATOM 1998 N N . SER A 1 261 ? 54.867 6.578 -2.361 1.00 56.22 261 SER A N 1
ATOM 1999 C CA . SER A 1 261 ? 55.683 6.527 -1.151 1.00 56.22 261 SER A CA 1
ATOM 2000 C C . SER A 1 261 ? 57.155 6.522 -1.566 1.00 56.22 261 SER A C 1
ATOM 2002 O O . SER A 1 261 ? 57.748 5.470 -1.795 1.00 56.22 261 SER A O 1
ATOM 2004 N N . THR A 1 262 ? 57.752 7.704 -1.709 1.00 60.81 262 THR A N 1
ATOM 2005 C CA . THR A 1 262 ? 59.206 7.845 -1.799 1.00 60.81 262 THR A CA 1
ATOM 2006 C C . THR A 1 262 ? 59.785 7.695 -0.392 1.00 60.81 262 THR A C 1
ATOM 2008 O O . THR A 1 262 ? 59.744 8.607 0.430 1.00 60.81 262 THR A O 1
ATOM 2011 N N . LYS A 1 263 ? 60.298 6.502 -0.076 1.00 61.78 263 LYS A N 1
ATOM 2012 C CA . LYS A 1 263 ? 61.121 6.298 1.123 1.00 61.78 263 LYS A CA 1
ATOM 2013 C C . LYS A 1 263 ? 62.443 7.061 0.944 1.00 61.78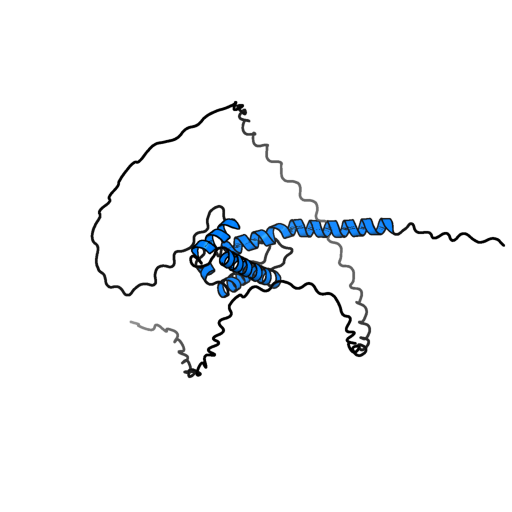 263 LYS A C 1
ATOM 2015 O O . LYS A 1 263 ? 63.111 6.834 -0.066 1.00 61.78 263 LYS A O 1
ATOM 2020 N N . PRO A 1 264 ? 62.862 7.924 1.885 1.00 61.75 264 PRO A N 1
ATOM 2021 C CA . PRO A 1 264 ? 64.175 8.548 1.810 1.00 61.75 264 PRO A CA 1
ATOM 2022 C C . PRO A 1 264 ? 65.262 7.507 2.109 1.00 61.75 264 PRO A C 1
ATOM 2024 O O . PRO A 1 264 ? 65.236 6.826 3.136 1.00 61.75 264 PRO A O 1
ATOM 2027 N N . ALA A 1 265 ? 66.208 7.369 1.180 1.00 66.06 265 ALA A N 1
ATOM 2028 C CA . ALA A 1 265 ? 67.379 6.516 1.319 1.00 66.06 265 ALA A CA 1
ATOM 2029 C C . ALA A 1 265 ? 68.325 7.082 2.391 1.00 66.06 265 ALA A C 1
ATOM 2031 O O . ALA A 1 265 ? 68.767 8.229 2.317 1.00 66.06 265 ALA A O 1
ATOM 2032 N N . LYS A 1 266 ? 68.637 6.262 3.395 1.00 65.00 266 LYS A N 1
ATOM 2033 C CA . LYS A 1 266 ? 69.572 6.575 4.478 1.00 65.00 266 LYS A CA 1
ATOM 2034 C C . LYS A 1 266 ? 71.004 6.373 3.966 1.00 65.00 266 LYS A C 1
ATOM 2036 O O . LYS A 1 266 ? 71.410 5.235 3.743 1.00 65.00 266 LYS A O 1
ATOM 2041 N N . LYS A 1 267 ? 71.743 7.465 3.740 1.00 60.97 267 LYS A N 1
ATOM 2042 C CA . LYS A 1 267 ? 73.188 7.430 3.449 1.00 60.97 267 LYS A CA 1
ATOM 2043 C C . LYS A 1 267 ? 73.958 7.009 4.710 1.00 60.97 267 LYS A C 1
ATOM 2045 O O . LYS A 1 267 ? 73.654 7.503 5.795 1.00 60.97 267 LYS A O 1
ATOM 2050 N N . ARG A 1 268 ? 74.897 6.076 4.541 1.00 63.78 268 ARG A N 1
ATOM 2051 C CA . ARG A 1 268 ? 75.983 5.761 5.481 1.00 63.78 268 ARG A CA 1
ATOM 2052 C C . ARG A 1 268 ? 77.241 6.480 5.025 1.00 63.78 268 ARG A C 1
ATOM 2054 O O . ARG A 1 268 ? 77.347 6.692 3.795 1.00 63.78 268 ARG A O 1
#

Foldseek 3Di:
DDDDDDDDDDDPDDDDDPDDDDDPPDPPDDDDDDPPDDDDDDDDDDDDDDDDDDDPDDPDDDDDDDDDDDDDDDDDDDDPDDDDDPDDDDDDDPDDDDDDDDDDDDDDDDDDDDDDDDDDDDDDDDPDPDPPDPDPLQQAEADVPHALVNLLVVLCVVCVPDDSVVSVVVVVVLLVLLVVLCVVQWDLQAQPVPTDVVSVVVSVVVSCVVPVVLVSYVVSVNSVNSSNVRRVCRPVVVVVVVVVVVVVVVVVVVPPPPDPPDDDDDDD

Secondary structure (DSSP, 8-state):
-------PPP----PPP--PPP----------------PPPP---------PPPPPPPP-PPPPPPPP-PPPPPPPP-PPPPPPPP-PPPPPPPP-PPPPPPP------------------------------------BPPPSS--HHHHHHHHHHH-TTS-HHHHHHHHHHHHHHHHHHHHHHS-TTS-GGGS-HHHHHHHHHHHHHH-GGGGGBGGGHHHHHHHHHHHTTHHHHHHHHHHHHHHHHHHHHHTSS-----PPP---

Organism: NCBI:txid1033014

pLDDT: mean 71.51, std 19.02, range [37.53, 98.06]